Protein 5UWZ (pdb70)

Sequence (219 aa):
LDYRSDTYRDAYSRINAIVLEGEREAHANYLTLAEMLPDHAEALKKLAAMEENRHFKGFQSSCARNLEVTPDDPFARAYFEQLDGNFQQAAAEGDLTTCMVIQALIIECFAIAAYNVYIPVADAFARKKVTEGVVKDEYTHLNFGQQWLKERFVTVREGIERANAQNLPIVVWRMLNAVEADTEVLQMDKEAIVEDFFMIAYGEALGDIGFSMRDVMKMSARGL

Foldseek 3Di:
DPLQDPLLLVLCLAVLLQLLVLLVLQLVLLCLVCVVVVVCNVQSNVSSVLSVVLSVLSVVLCVVNVHHHPNVNNCVLCVVLSVQLVVCVVVVVVLLVLCSNLQQSLQLLLLQLVLLLVLDDPSSNVSSVVSNVCSVPGDSPSLVVLLVCVVPCVVVSLVSLLSPLLSVVVSLVVSCVSCVSSVGHSVSSVVSSLVRNVVSVVSSPDDPVRSVSSVVSSD

Secondary structure (DSSP, 8-state):
--TTSHHHHHHHHHHHHHHHHHHHHHHHHHHHHHHH-GGGHHHHHHHHHHHHHHHHHHHHHHHHTT----HHHHHHHHHHHHHHHHHHHHTT-HHHHHIIIIIIIHHHHHHHHHHHGGGS-HHHHHHHHHHHHHHHHS--HHHHHHHHTHHHHHHHHHHHHHHHHHHHHHHHHHTHHHHHHTT--HHHHHHHHHHHHHHHHHHHT--HHHHHHHHHHH-

CATH classification: 1.20.1260.10

Solvent-accessible surface area: 10503 Å² total; per-residue (Å²): 100,92,51,148,36,122,88,3,78,77,1,7,17,49,22,5,1,19,32,11,15,12,9,117,15,4,45,41,6,13,69,40,0,3,142,80,32,98,142,77,20,142,30,0,117,136,17,1,46,4,13,56,138,7,49,143,17,9,70,16,0,3,166,45,2,132,13,114,34,47,66,86,64,1,129,66,13,12,126,95,6,35,35,28,1,70,102,7,9,82,123,45,54,29,14,9,0,2,0,4,11,3,0,1,26,25,9,24,24,20,3,25,15,47,18,17,27,103,31,5,11,64,91,0,100,148,29,0,81,34,6,9,134,41,24,138,89,83,100,41,15,0,32,74,27,0,86,113,82,34,126,114,16,65,100,9,0,39,164,2,0,21,92,0,0,50,10,3,46,96,2,4,79,61,7,64,75,14,4,110,48,0,110,8,83,39,87,30,2,31,112,48,0,54,136,34,5,25,119,5,2,34,52,4,40,12,56,149,159,13,34,127,107,6,33,57,149,5,172

InterPro domains:
  IPR009078 Ferritin-like superfamily [SSF47240] (11-228)
  IPR012347 Ferritin-like [G3DSA:1.20.1260.10] (15-235)
  IPR022612 Long-chain fatty aldehyde decarbonylase [MF_00931] (1-230)
  IPR022612 Long-chain fatty aldehyde decarbonylase [PF11266] (15-229)
  IPR022612 Long-chain fatty aldehyde decarbonylase [TIGR04059] (11-229)

Organism: Gloeobacter violaceus (strain ATCC 29082 / PCC 7421) (NCBI:txid251221)

Structure (mmCIF, N/CA/C/O backbone):
data_5UWZ
#
_entry.id   5UWZ
#
_cell.length_a   69.842
_cell.length_b   95.424
_cell.length_c   39.255
_cell.angle_alpha   90.00
_cell.angle_beta   90.00
_cell.angle_gamma   90.00
#
_symmetry.space_group_name_H-M   'P 21 21 2'
#
loop_
_entity.id
_entity.type
_entity.pdbx_description
1 polymer 'Aldehyde decarbonylase'
2 non-polymer 1,2-ETHANEDIOL
3 non-polymer 'STEARIC ACID'
4 water water
#
loop_
_atom_site.group_PDB
_atom_site.id
_atom_site.type_symbol
_atom_site.label_atom_id
_atom_site.label_alt_id
_atom_site.label_comp_id
_atom_site.label_asym_id
_atom_site.label_entity_id
_atom_site.label_seq_id
_atom_site.pdbx_PDB_ins_code
_atom_site.Cartn_x
_atom_site.Cartn_y
_atom_site.Cartn_z
_atom_site.occupancy
_atom_site.B_iso_or_equiv
_atom_site.auth_seq_id
_atom_site.auth_comp_id
_atom_site.auth_asym_id
_atom_site.auth_atom_id
_atom_site.pdbx_PDB_model_num
ATOM 1 N N . LEU A 1 11 ? -19.944 36.725 -22.584 1.00 37.96 11 LEU A N 1
ATOM 2 C CA . LEU A 1 11 ? -19.063 35.515 -22.563 1.00 31.76 11 LEU A CA 1
ATOM 3 C C . LEU A 1 11 ? -19.824 34.242 -22.889 1.00 29.07 11 LEU A C 1
ATOM 4 O O . LEU A 1 11 ? -20.873 33.972 -22.322 1.00 36.44 11 LEU A O 1
ATOM 9 N N . ASP A 1 12 ? -19.254 33.453 -23.786 1.00 25.88 12 ASP A N 1
ATOM 10 C CA . ASP A 1 12 ? -19.751 32.120 -24.114 1.00 23.25 12 ASP A CA 1
ATOM 11 C C . ASP A 1 12 ? -18.807 31.127 -23.460 1.00 21.10 12 ASP A C 1
ATOM 12 O O . ASP A 1 12 ? -17.747 30.771 -23.989 1.00 20.80 12 ASP A O 1
ATOM 17 N N . TYR A 1 13 ? -19.223 30.625 -22.310 1.00 19.67 13 TYR A N 1
ATOM 18 C CA . TYR A 1 13 ? -18.386 29.708 -21.520 1.00 16.86 13 TYR A CA 1
ATOM 19 C C . TYR A 1 13 ? -18.156 28.342 -22.144 1.00 20.56 13 TYR A C 1
ATOM 20 O O . TYR A 1 13 ? -17.277 27.590 -21.734 1.00 22.51 13 TYR A O 1
ATOM 29 N N . ARG A 1 14 ? -18.959 28.034 -23.157 1.00 24.93 14 ARG A N 1
ATOM 30 C CA . ARG A 1 14 ? -18.988 26.732 -23.767 1.00 29.49 14 ARG A CA 1
ATOM 31 C C . ARG A 1 14 ? -18.201 26.740 -25.099 1.00 25.28 14 ARG A C 1
ATOM 32 O O . ARG A 1 14 ? -18.081 25.720 -25.769 1.00 28.14 14 ARG A O 1
ATOM 40 N N . SER A 1 15 ? -17.675 27.889 -25.493 1.00 21.87 15 SER A N 1
ATOM 41 C CA . SER A 1 15 ? -16.957 27.980 -26.766 1.00 21.21 15 SER A CA 1
ATOM 42 C C . SER A 1 15 ? -15.591 27.295 -26.721 1.00 21.48 15 SER A C 1
ATOM 43 O O . SER A 1 15 ? -14.990 27.143 -25.643 1.00 20.64 15 SER A O 1
ATOM 46 N N . ASP A 1 16 ? -15.092 26.896 -27.889 1.00 21.18 16 ASP A N 1
ATOM 47 C CA . ASP A 1 16 ? -13.734 26.332 -28.024 1.00 22.68 16 ASP A CA 1
ATOM 48 C C . ASP A 1 16 ? -12.692 27.320 -27.463 1.00 18.86 16 ASP A C 1
ATOM 49 O O . ASP A 1 16 ? -11.767 26.929 -26.761 1.00 19.49 16 ASP A O 1
ATOM 54 N N . THR A 1 17 ? -12.850 28.596 -27.792 1.00 20.29 17 THR A N 1
ATOM 55 C CA . THR A 1 17 ? -11.904 29.626 -27.387 1.00 22.58 17 THR A CA 1
ATOM 56 C C . THR A 1 17 ? -11.845 29.734 -25.849 1.00 17.07 17 THR A C 1
ATOM 57 O O . THR A 1 17 ? -10.758 29.760 -25.245 1.00 17.20 17 THR A O 1
ATOM 61 N N . TYR A 1 18 ? -13.001 29.792 -25.224 1.00 16.71 18 TYR A N 1
ATOM 62 C CA . TYR A 1 18 ? -13.032 29.953 -23.786 1.00 15.07 18 TYR A CA 1
ATOM 63 C C . TYR A 1 18 ? -12.480 28.686 -23.125 1.00 13.78 18 TYR A C 1
ATOM 64 O O . TYR A 1 18 ? -11.674 28.755 -22.204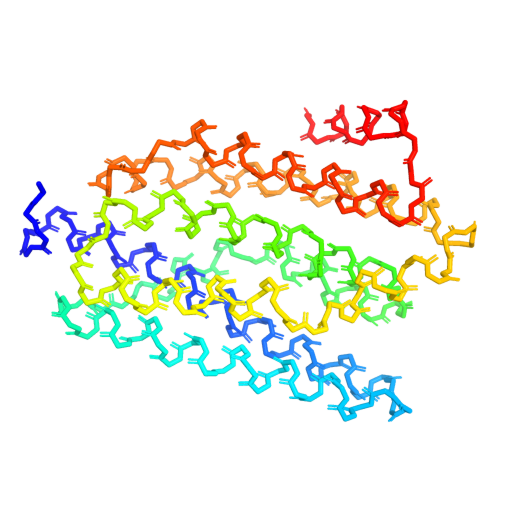 1.00 14.07 18 TYR A O 1
ATOM 73 N N . ARG A 1 19 ? -12.923 27.533 -23.581 1.00 14.85 19 ARG A N 1
ATOM 74 C CA . ARG A 1 19 ? -12.454 26.256 -23.027 1.00 16.00 19 ARG A CA 1
ATOM 75 C C . ARG A 1 19 ? -10.971 26.065 -23.165 1.00 15.56 19 ARG A C 1
ATOM 76 O O . ARG A 1 19 ? -10.343 25.572 -22.237 1.00 15.51 19 ARG A O 1
ATOM 84 N N . ASP A 1 20 ? -10.408 26.502 -24.290 1.00 15.58 20 ASP A N 1
ATOM 85 C CA . ASP A 1 20 ? -8.950 26.370 -24.516 1.00 16.08 20 ASP A CA 1
ATOM 86 C C . ASP A 1 20 ? -8.186 27.229 -23.489 1.00 13.88 20 ASP A C 1
ATOM 87 O O . ASP A 1 20 ? -7.255 26.784 -22.850 1.00 13.92 20 ASP A O 1
ATOM 92 N N . ALA A 1 21 ? -8.585 28.481 -23.327 1.00 13.58 21 ALA A N 1
ATOM 93 C CA . ALA A 1 21 ? -7.940 29.358 -22.352 1.00 12.90 21 ALA A CA 1
ATOM 94 C C . ALA A 1 21 ? -8.133 28.800 -20.943 1.00 13.38 21 ALA A C 1
ATOM 95 O O . ALA A 1 21 ? -7.221 28.800 -20.116 1.00 13.05 21 ALA A O 1
ATOM 97 N N . TYR A 1 22 ? -9.345 28.332 -20.656 1.00 12.30 22 TYR A N 1
ATOM 98 C CA . TYR A 1 22 ? -9.656 27.821 -19.324 1.00 12.10 22 TYR A CA 1
ATOM 99 C C . TYR A 1 22 ? -8.815 26.598 -19.008 1.00 12.29 22 TYR A C 1
ATOM 100 O O . TYR A 1 22 ? -8.468 26.367 -17.847 1.00 12.22 22 TYR A O 1
ATOM 109 N N . SER A 1 23 ? -8.497 25.785 -20.009 1.00 12.23 23 SER A N 1
ATOM 110 C CA . SER A 1 23 ? -7.666 24.598 -19.750 1.00 12.17 23 SER A CA 1
ATOM 111 C C . SER A 1 23 ? -6.325 24.960 -19.112 1.00 11.88 23 SER A C 1
ATOM 112 O O . SER A 1 23 ? -5.819 24.220 -18.267 1.00 13.05 23 SER A O 1
ATOM 115 N N . ARG A 1 24 ? -5.771 26.089 -19.526 1.00 11.16 24 ARG A N 1
ATOM 116 C CA . ARG A 1 24 ? -4.493 26.533 -18.995 1.00 11.63 24 ARG A CA 1
ATOM 117 C C . ARG A 1 24 ? -4.669 27.284 -17.682 1.00 10.94 24 ARG A C 1
ATOM 118 O O . ARG A 1 24 ? -3.935 27.037 -16.723 1.00 12.21 24 ARG A O 1
ATOM 126 N N . ILE A 1 25 ? -5.652 28.190 -17.602 1.00 11.35 25 ILE A N 1
ATOM 127 C CA . ILE A 1 25 ? -5.879 28.931 -16.380 1.00 12.19 25 ILE A CA 1
ATOM 128 C C . ILE A 1 25 ? -6.297 28.006 -15.229 1.00 11.46 25 ILE A C 1
ATOM 129 O O . ILE A 1 25 ? -5.764 28.114 -14.106 1.00 12.08 25 ILE A O 1
ATOM 134 N N . ASN A 1 26 ? -7.193 27.059 -15.512 1.00 11.25 26 ASN A N 1
ATOM 135 C CA . ASN A 1 26 ? -7.588 26.123 -14.495 1.00 12.42 26 ASN A CA 1
ATOM 136 C C . ASN A 1 26 ? -6.399 25.243 -14.058 1.00 11.03 26 ASN A C 1
ATOM 137 O O . ASN A 1 26 ? -6.191 24.993 -12.859 1.00 12.04 26 ASN A O 1
ATOM 142 N N . ALA A 1 27 ? -5.597 24.789 -15.026 1.00 11.19 27 ALA A N 1
ATOM 143 C CA . ALA A 1 27 ? -4.441 23.974 -14.683 1.00 11.31 27 ALA A CA 1
ATOM 144 C C . ALA A 1 27 ? -3.474 24.718 -13.772 1.00 10.98 27 ALA A C 1
ATOM 145 O O . ALA A 1 27 ? -2.877 24.108 -12.869 1.00 11.15 27 ALA A O 1
ATOM 147 N N . ILE A 1 28 ? -3.281 26.017 -14.018 1.00 10.49 28 ILE A N 1
ATOM 148 C CA . ILE A 1 28 ? -2.400 26.830 -13.167 1.00 11.20 28 ILE A CA 1
ATOM 149 C C . ILE A 1 28 ? -2.924 26.878 -11.746 1.00 10.37 28 ILE A C 1
ATOM 150 O O . ILE A 1 28 ? -2.155 26.704 -10.800 1.00 10.95 28 ILE A O 1
ATOM 155 N N . VAL A 1 29 ? -4.222 27.111 -11.575 1.00 10.31 29 VAL A N 1
ATOM 156 C CA . VAL A 1 29 ? -4.755 27.208 -10.221 1.00 11.06 29 VAL A CA 1
ATOM 157 C C . VAL A 1 29 ? -4.614 25.843 -9.539 1.00 10.76 29 VAL A C 1
ATOM 158 O O . VAL A 1 29 ? -4.246 25.776 -8.340 1.00 11.48 29 VAL A O 1
ATOM 162 N N . LEU A 1 30 ? -4.907 24.748 -10.248 1.00 10.61 30 LEU A N 1
ATOM 163 C CA . LEU A 1 30 ? -4.759 23.422 -9.654 1.00 10.42 30 LEU A CA 1
ATOM 164 C C . LEU A 1 30 ? -3.319 23.120 -9.257 1.00 10.99 30 LEU A C 1
ATOM 165 O O . LEU A 1 30 ? -3.078 22.583 -8.171 1.00 11.14 30 LEU A O 1
ATOM 170 N N . GLU A 1 31 ? -2.349 23.443 -10.126 1.00 10.43 31 GLU A N 1
ATOM 171 C CA . GLU A 1 31 ? -0.976 23.202 -9.781 1.00 10.42 31 GLU A CA 1
ATOM 172 C C . GLU A 1 31 ? -0.561 24.059 -8.582 1.00 10.76 31 GLU A C 1
ATOM 173 O O . GLU A 1 31 ? 0.190 23.590 -7.701 1.00 11.08 31 GLU A O 1
ATOM 179 N N . GLY A 1 32 ? -1.008 25.305 -8.539 1.00 10.17 32 GLY A N 1
ATOM 180 C CA . GLY A 1 32 ? -0.726 26.143 -7.397 1.00 10.68 32 GLY A CA 1
ATOM 181 C C . GLY A 1 32 ? -1.247 25.542 -6.099 1.00 10.90 32 GLY A C 1
ATOM 182 O O . GLY A 1 32 ? -0.565 25.570 -5.066 1.00 11.26 32 GLY A O 1
ATOM 183 N N . GLU A 1 33 ? -2.449 25.007 -6.148 1.00 10.45 33 GLU A N 1
ATOM 184 C CA . GLU A 1 33 ? -3.034 24.395 -4.956 1.00 10.96 33 GLU A CA 1
ATOM 185 C C . GLU A 1 33 ? -2.335 23.080 -4.597 1.00 11.15 33 GLU A C 1
ATOM 186 O O . GLU A 1 33 ? -2.117 22.781 -3.398 1.00 11.43 33 GLU A O 1
ATOM 192 N N . ARG A 1 34 ? -1.970 22.297 -5.607 1.00 10.93 34 ARG A N 1
ATOM 193 C CA . ARG A 1 34 ? -1.237 21.070 -5.347 1.00 11.10 34 ARG A CA 1
ATOM 194 C C . ARG A 1 34 ? 0.112 21.388 -4.676 1.00 12.00 34 ARG A C 1
ATOM 195 O O . ARG A 1 34 ? 0.510 20.731 -3.702 1.00 12.49 34 ARG A O 1
ATOM 203 N N . GLU A 1 35 ? 0.816 22.397 -5.179 1.00 10.99 35 GLU A N 1
ATOM 204 C CA . GLU A 1 35 ? 2.075 22.787 -4.564 1.00 11.32 35 GLU A CA 1
ATOM 205 C C . GLU A 1 35 ? 1.851 23.356 -3.171 1.00 11.31 35 GLU A C 1
ATOM 206 O O . GLU A 1 35 ? 2.652 23.066 -2.279 1.00 12.00 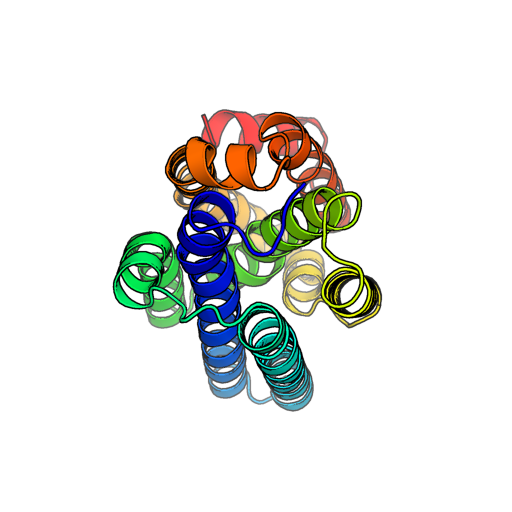35 GLU A O 1
ATOM 212 N N . ALA A 1 36 ? 0.801 24.152 -2.973 1.00 11.01 36 ALA A N 1
ATOM 213 C CA . ALA A 1 36 ? 0.537 24.695 -1.642 1.00 11.23 36 ALA A CA 1
ATOM 214 C C . ALA A 1 36 ? 0.310 23.565 -0.634 1.00 11.19 36 ALA A C 1
ATOM 215 O O . ALA A 1 36 ? 0.852 23.591 0.482 1.00 11.48 36 ALA A O 1
ATOM 217 N N . HIS A 1 37 ? -0.495 22.576 -1.026 1.00 11.19 37 HIS A N 1
ATOM 218 C CA . HIS A 1 37 ? -0.704 21.418 -0.173 1.00 11.56 37 HIS A CA 1
ATOM 219 C C . HIS A 1 37 ? 0.615 20.728 0.189 1.00 11.23 37 HIS A C 1
ATOM 220 O O . HIS A 1 37 ? 0.893 20.462 1.374 1.00 11.77 37 HIS A O 1
ATOM 227 N N . ALA A 1 38 ? 1.425 20.433 -0.826 1.00 10.86 38 ALA A N 1
ATOM 228 C CA . ALA A 1 38 ? 2.708 19.786 -0.593 1.00 11.54 38 ALA A CA 1
ATOM 229 C C . ALA A 1 38 ? 3.610 20.636 0.308 1.00 11.14 38 ALA A C 1
ATOM 230 O O . ALA A 1 38 ? 4.304 20.116 1.195 1.00 11.38 38 ALA A O 1
ATOM 232 N N . ASN A 1 39 ? 3.628 21.931 0.048 1.00 10.18 39 ASN A N 1
ATOM 233 C CA . ASN A 1 39 ? 4.526 22.834 0.765 1.00 10.46 39 ASN A CA 1
ATOM 234 C C . ASN A 1 39 ? 4.124 22.978 2.225 1.00 10.40 39 ASN A C 1
ATOM 235 O O . ASN A 1 39 ? 5.009 23.009 3.095 1.00 10.51 39 ASN A O 1
ATOM 240 N N . TYR A 1 40 ? 2.823 23.052 2.508 1.00 9.89 40 TYR A N 1
ATOM 241 C CA . TYR A 1 40 ? 2.419 23.108 3.905 1.00 10.14 40 TYR A CA 1
ATOM 242 C C . TYR A 1 40 ? 2.737 21.782 4.625 1.00 9.80 40 TYR A C 1
ATOM 243 O O . TYR A 1 40 ? 3.076 21.800 5.811 1.00 10.24 40 TYR A O 1
ATOM 252 N N . LEU A 1 41 ? 2.657 20.650 3.937 1.00 10.19 41 LEU A N 1
ATOM 253 C CA . LEU A 1 41 ? 3.091 19.397 4.529 1.00 10.82 41 LEU A CA 1
ATOM 254 C C . LEU A 1 41 ? 4.607 19.339 4.765 1.00 10.58 41 LEU A C 1
ATOM 255 O O . LEU A 1 41 ? 5.065 18.834 5.809 1.00 11.38 41 LEU A O 1
ATOM 260 N N . THR A 1 42 ? 5.397 19.889 3.853 1.00 10.71 42 THR A N 1
ATOM 261 C CA . THR A 1 42 ? 6.834 20.008 4.091 1.00 10.70 42 THR A CA 1
ATOM 262 C C . THR A 1 42 ? 7.102 20.835 5.327 1.00 10.78 42 THR A C 1
ATOM 263 O O . THR A 1 42 ? 7.923 20.448 6.192 1.00 11.29 42 THR A O 1
ATOM 267 N N . LEU A 1 43 ? 6.432 21.977 5.438 1.00 9.98 43 LEU A N 1
ATOM 268 C CA . LEU A 1 43 ? 6.600 22.821 6.620 1.00 9.94 43 LEU A CA 1
ATOM 269 C C . LEU A 1 43 ? 6.164 22.126 7.893 1.00 9.65 43 LEU A C 1
ATOM 270 O O . LEU A 1 43 ? 6.844 22.224 8.938 1.00 10.72 43 LEU A O 1
ATOM 275 N N . ALA A 1 44 ? 5.066 21.379 7.835 1.00 9.91 44 ALA A N 1
ATOM 276 C CA . ALA A 1 44 ? 4.602 20.640 9.020 1.00 9.99 44 ALA A CA 1
ATOM 277 C C . ALA A 1 44 ? 5.633 19.635 9.468 1.00 10.38 44 ALA A C 1
ATOM 278 O O . ALA A 1 44 ? 5.798 19.402 10.671 1.00 11.60 44 ALA A O 1
ATOM 280 N N . GLU A 1 45 ? 6.298 18.981 8.511 1.00 10.94 45 GLU A N 1
ATOM 281 C CA . GLU A 1 45 ? 7.333 17.991 8.856 1.00 11.17 45 GLU A CA 1
ATOM 282 C C . GLU A 1 45 ? 8.501 18.680 9.556 1.00 12.11 45 GLU A C 1
ATOM 283 O O . GLU A 1 45 ? 9.064 18.153 10.521 1.00 13.07 45 GLU A O 1
ATOM 289 N N . MET A 1 46 ? 8.892 19.852 9.054 1.00 11.06 46 MET A N 1
ATOM 290 C CA . MET A 1 46 ? 10.053 20.551 9.614 1.00 11.33 46 MET A CA 1
ATOM 291 C C . MET A 1 46 ? 9.760 21.258 10.921 1.00 12.20 46 MET A C 1
ATOM 292 O O . MET A 1 46 ? 10.699 21.540 11.670 1.00 13.48 46 MET A O 1
ATOM 297 N N . LEU A 1 47 ? 8.482 21.548 11.184 1.00 11.57 47 LEU A N 1
ATOM 298 C CA . LEU A 1 47 ? 8.059 22.316 12.360 1.00 11.46 47 LEU A CA 1
ATOM 299 C C . LEU A 1 47 ? 7.007 21.535 13.122 1.00 10.79 47 LEU A C 1
ATOM 300 O O . LEU A 1 47 ? 5.810 21.916 13.156 1.00 11.03 47 LEU A O 1
ATOM 305 N N . PRO A 1 48 ? 7.405 20.426 13.750 1.00 12.09 48 PRO A N 1
ATOM 306 C CA . PRO A 1 48 ? 6.406 19.550 14.3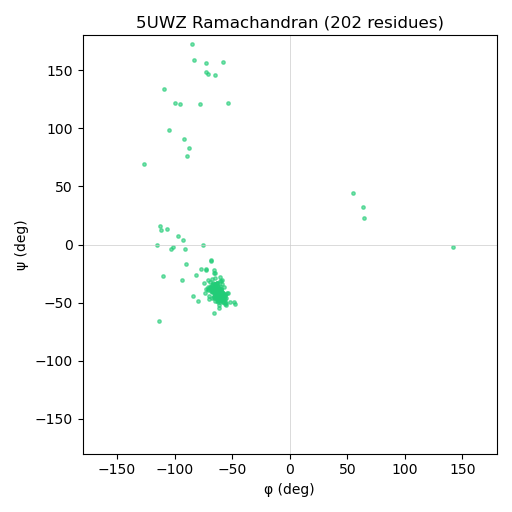67 1.00 13.31 48 PRO A CA 1
ATOM 307 C C . PRO A 1 48 ? 5.579 20.225 15.450 1.00 12.09 48 PRO A C 1
ATOM 308 O O . PRO A 1 48 ? 4.395 19.884 15.618 1.00 13.23 48 PRO A O 1
ATOM 312 N N . ASP A 1 49 ? 6.119 21.218 16.130 1.00 12.40 49 ASP A N 1
ATOM 313 C CA . ASP A 1 49 ? 5.338 21.888 17.146 1.00 14.82 49 ASP A CA 1
ATOM 314 C C . ASP A 1 49 ? 4.141 22.637 16.538 1.00 13.24 49 ASP A C 1
ATOM 315 O O . ASP A 1 49 ? 3.157 22.898 17.224 1.00 14.82 49 ASP A O 1
ATOM 320 N N . HIS A 1 50 ? 4.261 22.990 15.250 1.00 11.55 50 HIS A N 1
ATOM 321 C CA . HIS A 1 50 ? 3.238 23.711 14.498 1.00 11.26 50 HIS A CA 1
ATOM 322 C C . HIS A 1 50 ? 2.502 22.828 13.494 1.00 10.78 50 HIS A C 1
ATOM 323 O O . HIS A 1 50 ? 1.794 23.323 12.595 1.00 10.86 50 HIS A O 1
ATOM 330 N N . ALA A 1 51 ? 2.662 21.522 13.609 1.00 10.58 51 ALA A N 1
ATOM 331 C CA . ALA A 1 51 ? 2.164 20.626 12.566 1.00 10.52 51 ALA A CA 1
ATOM 332 C C . ALA A 1 51 ? 0.644 20.664 12.444 1.00 10.36 51 ALA A C 1
ATOM 333 O O . ALA A 1 51 ? 0.127 20.525 11.343 1.00 11.59 51 ALA A O 1
ATOM 335 N N . GLU A 1 52 ? -0.085 20.821 13.547 1.00 10.59 52 GLU A N 1
ATOM 336 C CA . GLU A 1 52 ? -1.530 20.789 13.427 1.00 10.97 52 GLU A CA 1
ATOM 337 C C . GLU A 1 52 ? -2.029 21.956 12.586 1.00 10.54 52 GLU A C 1
ATOM 338 O O . GLU A 1 52 ? -2.860 21.767 11.675 1.00 11.54 52 GLU A O 1
ATOM 344 N N . ALA A 1 53 ? -1.536 23.157 12.850 1.00 10.40 53 ALA A N 1
ATOM 345 C CA . ALA A 1 53 ? -1.960 24.318 12.069 1.00 10.85 53 ALA A CA 1
ATOM 346 C C . ALA A 1 53 ? -1.561 24.181 10.604 1.00 10.33 53 ALA A C 1
ATOM 347 O O . ALA A 1 53 ? -2.345 24.494 9.684 1.00 11.66 53 ALA A O 1
ATOM 349 N N . LEU A 1 54 ? -0.355 23.683 10.354 1.00 9.88 54 LEU A N 1
ATOM 350 C CA . LEU A 1 54 ? 0.143 23.579 8.987 1.00 10.03 54 LEU A CA 1
ATOM 351 C C . LEU A 1 54 ? -0.591 22.504 8.232 1.00 10.54 54 LEU A C 1
ATOM 352 O O . LEU A 1 54 ? -0.872 22.662 7.033 1.00 11.32 54 LEU A O 1
ATOM 357 N N . LYS A 1 55 ? -0.933 21.402 8.894 1.00 10.23 55 LYS A N 1
ATOM 358 C CA . LYS A 1 55 ? -1.690 20.346 8.236 1.00 10.50 55 LYS A CA 1
ATOM 359 C C . LYS A 1 55 ? -3.138 20.809 7.942 1.00 11.08 55 LYS A C 1
ATOM 360 O O . LYS A 1 55 ? -3.722 20.414 6.922 1.00 12.12 55 LYS A O 1
ATOM 366 N N . LYS A 1 56 ? -3.707 21.659 8.799 1.00 11.22 56 LYS A N 1
ATOM 367 C CA . LYS A 1 56 ? -5.022 22.207 8.495 1.00 12.22 56 LYS A CA 1
ATOM 368 C C . LYS A 1 56 ? -4.960 23.118 7.262 1.00 12.38 56 LYS A C 1
ATOM 369 O O . LYS A 1 56 ? -5.887 23.129 6.447 1.00 12.85 56 LYS A O 1
ATOM 375 N N . LEU A 1 57 ? -3.886 23.884 7.101 1.00 11.43 57 LEU A N 1
ATOM 376 C CA . LEU A 1 57 ? -3.727 24.711 5.894 1.00 12.79 57 LEU A CA 1
ATOM 377 C C . LEU A 1 57 ? -3.582 23.814 4.669 1.00 11.67 57 LEU A C 1
ATOM 378 O O . LEU A 1 57 ? -4.188 24.065 3.629 1.00 12.19 57 LEU A O 1
ATOM 383 N N . ALA A 1 58 ? -2.781 22.752 4.784 1.00 10.95 58 ALA A N 1
ATOM 384 C CA . ALA A 1 58 ? -2.668 21.819 3.682 1.00 10.65 58 ALA A CA 1
ATOM 385 C C . ALA A 1 58 ? -4.053 21.274 3.292 1.00 10.27 58 ALA A C 1
ATOM 386 O O . ALA A 1 58 ? -4.391 21.154 2.116 1.00 11.14 58 ALA A O 1
ATOM 388 N N . ALA A 1 59 ? -4.821 20.870 4.298 1.00 10.50 59 ALA A N 1
ATOM 389 C CA . ALA A 1 59 ? -6.132 20.282 4.028 1.00 10.90 59 ALA A CA 1
ATOM 390 C C . ALA A 1 59 ? -7.065 21.311 3.358 1.00 10.61 59 ALA A C 1
ATOM 391 O O . ALA A 1 59 ? -7.827 20.950 2.451 1.00 11.70 59 ALA A O 1
ATOM 393 N N . MET A 1 60 ? -6.998 22.562 3.783 1.00 11.23 60 MET A N 1
ATOM 394 C CA . MET A 1 60 ? -7.790 23.590 3.150 1.00 10.99 60 MET A CA 1
ATOM 395 C C . MET A 1 60 ? -7.415 23.736 1.670 1.00 11.60 60 MET A C 1
ATOM 396 O O . MET A 1 60 ? -8.293 23.881 0.803 1.00 11.83 60 MET A O 1
ATOM 401 N N A GLU A 1 61 ? -6.109 23.742 1.366 0.50 11.12 61 GLU A N 1
ATOM 402 N N B GLU A 1 61 ? -6.129 23.736 1.370 0.50 11.10 61 GLU A N 1
ATOM 403 C CA A GLU A 1 61 ? -5.635 23.779 -0.034 0.50 11.85 61 GLU A CA 1
ATOM 404 C CA B GLU A 1 61 ? -5.758 23.883 -0.012 0.50 11.57 61 GLU A CA 1
ATOM 405 C C A GLU A 1 61 ? -6.202 22.650 -0.853 0.50 10.80 61 GLU A C 1
ATOM 406 C C B GLU A 1 61 ? -6.174 22.661 -0.857 0.50 10.78 61 GLU A C 1
ATOM 407 O O A GLU A 1 61 ? -6.574 22.828 -2.027 0.50 11.48 61 GLU A O 1
ATOM 408 O O B GLU A 1 61 ? -6.536 22.823 -2.035 0.50 11.53 61 GLU A O 1
ATOM 419 N N . ASN A 1 62 ? -6.240 21.467 -0.261 1.00 10.74 62 ASN A N 1
ATOM 420 C CA . ASN A 1 62 ? -6.826 20.326 -0.965 1.00 11.97 62 ASN A CA 1
ATOM 421 C C . ASN A 1 62 ? -8.337 20.501 -1.215 1.00 10.53 62 ASN A C 1
ATOM 422 O O . ASN A 1 62 ? -8.821 20.135 -2.299 1.00 12.42 62 ASN A O 1
ATOM 427 N N . ARG A 1 63 ? -9.069 21.086 -0.278 1.00 10.90 63 ARG A N 1
ATOM 428 C CA . ARG A 1 63 ? -10.494 21.375 -0.525 1.00 11.44 63 ARG A CA 1
ATOM 429 C C . ARG A 1 63 ? -10.626 22.366 -1.677 1.00 11.19 63 ARG A C 1
ATOM 430 O O . ARG A 1 63 ? -11.525 22.226 -2.524 1.00 13.15 63 ARG A O 1
ATOM 438 N N . HIS A 1 64 ? -9.761 23.373 -1.710 1.00 10.56 64 HIS A N 1
ATOM 439 C CA . HIS A 1 64 ? -9.813 24.344 -2.798 1.00 10.62 64 HIS A CA 1
ATOM 440 C C . HIS A 1 64 ? -9.467 23.724 -4.138 1.00 11.03 64 HIS A C 1
ATOM 441 O O . HIS A 1 64 ? -10.123 24.009 -5.146 1.00 12.09 64 HIS A O 1
ATOM 448 N N . PHE A 1 65 ? -8.466 22.837 -4.148 1.00 10.67 65 PHE A N 1
ATOM 449 C CA . PHE A 1 65 ? -8.153 22.039 -5.341 1.00 11.58 65 PHE A CA 1
ATOM 450 C C . PHE A 1 65 ? -9.384 21.327 -5.869 1.00 11.73 65 PHE A C 1
ATOM 451 O O . PHE A 1 65 ? -9.694 21.396 -7.062 1.00 11.94 65 PHE A O 1
ATOM 459 N N . LYS A 1 66 ? -10.112 20.636 -4.984 1.00 12.47 66 LYS A N 1
ATOM 460 C CA . LYS A 1 66 ? -11.321 19.928 -5.408 1.00 13.09 66 LYS A CA 1
ATOM 461 C C . LYS A 1 66 ? -12.350 20.899 -5.963 1.00 11.75 66 LYS A C 1
ATOM 462 O O . LYS A 1 66 ? -12.991 20.611 -7.008 1.00 12.54 66 LYS A O 1
ATOM 468 N N . GLY A 1 67 ? -12.489 22.066 -5.353 1.00 11.31 67 GLY A N 1
ATOM 469 C CA . GLY A 1 67 ? -13.417 23.041 -5.862 1.00 11.07 67 GLY A CA 1
ATOM 470 C C . GLY A 1 67 ? -13.078 23.509 -7.267 1.00 10.48 67 GLY A C 1
ATOM 471 O O . GLY A 1 67 ? -13.932 23.560 -8.147 1.00 11.02 67 GLY A O 1
ATOM 472 N N . PHE A 1 68 ? -11.808 23.832 -7.522 1.00 10.95 68 PHE A N 1
ATOM 473 C CA . PHE A 1 68 ? -11.431 24.284 -8.849 1.00 10.85 68 PHE A CA 1
ATOM 474 C C . PHE A 1 68 ? -11.484 23.146 -9.859 1.00 11.04 68 PHE A C 1
ATOM 475 O O . PHE A 1 68 ? -11.804 23.393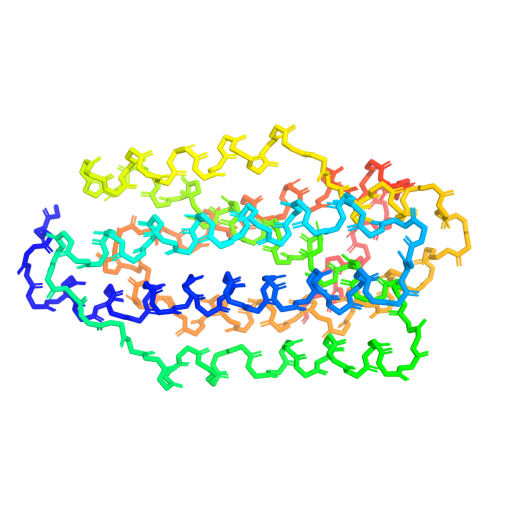 -11.031 1.00 11.63 68 PHE A O 1
ATOM 483 N N . GLN A 1 69 ? -11.242 21.900 -9.448 1.00 11.43 69 GLN A N 1
ATOM 484 C CA . GLN A 1 69 ? -11.442 20.755 -10.340 1.00 12.77 69 GLN A CA 1
ATOM 485 C C . GLN A 1 69 ? -12.907 20.690 -10.782 1.00 11.61 69 GLN A C 1
ATOM 486 O O . GLN A 1 69 ? -13.199 20.415 -11.936 1.00 13.54 69 GLN A O 1
ATOM 492 N N A SER A 1 70 ? -13.834 20.954 -9.855 0.50 11.26 70 SER A N 1
ATOM 493 N N B SER A 1 70 ? -13.816 20.948 -9.840 0.50 11.45 70 SER A N 1
ATOM 494 C CA A SER A 1 70 ? -15.260 20.897 -10.201 0.50 11.82 70 SER A CA 1
ATOM 495 C CA B SER A 1 70 ? -15.245 20.918 -10.149 0.50 12.24 70 SER A CA 1
ATOM 496 C C A SER A 1 70 ? -15.631 21.998 -11.185 0.50 11.84 70 SER A C 1
ATOM 497 C C B SER A 1 70 ? -15.599 21.984 -11.184 0.50 12.07 70 SER A C 1
ATOM 498 O O A SER A 1 70 ? -16.526 21.808 -12.008 0.50 12.87 70 SER A O 1
ATOM 499 O O B SER A 1 70 ? -16.450 21.760 -12.034 0.50 13.00 70 SER A O 1
ATOM 504 N N . CYS A 1 71 ? -14.946 23.136 -11.118 1.00 11.67 71 CYS A N 1
ATOM 505 C CA . CYS A 1 71 ? -15.202 24.209 -12.054 1.00 11.04 71 CYS A CA 1
ATOM 506 C C . CYS A 1 71 ? -14.820 23.789 -13.471 1.00 11.53 71 CYS A C 1
ATOM 507 O O . CYS A 1 71 ? -15.539 24.096 -14.444 1.00 13.75 71 CYS A O 1
ATOM 510 N N . ALA A 1 72 ? -13.698 23.083 -13.611 1.00 12.19 72 ALA A N 1
ATOM 511 C CA . ALA A 1 72 ? -13.312 22.537 -14.907 1.00 12.72 72 ALA A CA 1
ATOM 512 C C . ALA A 1 72 ? -14.287 21.459 -15.382 1.00 13.23 72 ALA A C 1
ATOM 513 O O . ALA A 1 72 ? -14.688 21.472 -16.567 1.00 15.18 72 ALA A O 1
ATOM 515 N N . ARG A 1 73 ? -14.681 20.560 -14.492 1.00 13.83 73 ARG A N 1
ATOM 516 C CA . ARG A 1 73 ? -15.642 19.532 -14.865 1.00 15.04 73 ARG A CA 1
ATOM 517 C C . ARG A 1 73 ? -16.970 20.174 -15.363 1.00 14.60 73 ARG A C 1
ATOM 518 O O . ARG A 1 73 ? -17.568 19.720 -16.366 1.00 16.42 73 ARG A O 1
ATOM 526 N N . ASN A 1 74 ? -17.413 21.238 -14.683 1.00 13.55 74 ASN A N 1
ATOM 527 C CA . ASN A 1 74 ? -18.642 21.923 -15.034 1.00 14.80 74 ASN A CA 1
ATOM 528 C C . ASN A 1 74 ? -18.619 22.469 -16.463 1.00 15.00 74 ASN A C 1
ATOM 529 O O . ASN A 1 74 ? -19.652 22.530 -17.115 1.00 17.94 74 ASN A O 1
ATOM 534 N N . LEU A 1 75 ? -17.449 22.901 -16.918 1.00 13.89 75 LEU A N 1
ATOM 535 C CA . LEU A 1 75 ? -17.282 23.419 -18.285 1.00 15.05 75 LEU A CA 1
ATOM 536 C C . LEU A 1 75 ? -16.743 22.380 -19.249 1.00 14.60 75 LEU A C 1
ATOM 537 O O . LEU A 1 75 ? -16.459 22.703 -20.435 1.00 17.16 75 LEU A O 1
ATOM 542 N N . GLU A 1 76 ? -16.637 21.137 -18.809 1.00 14.43 76 GLU A N 1
ATOM 543 C CA . GLU A 1 76 ? -16.104 20.048 -19.641 1.00 15.65 76 GLU A CA 1
ATOM 544 C C . GLU A 1 76 ? -14.707 20.369 -20.191 1.00 15.88 76 GLU A C 1
ATOM 545 O O . GLU A 1 76 ? -14.390 20.167 -21.361 1.00 19.35 76 GLU A O 1
ATOM 551 N N . VAL A 1 77 ? -13.879 20.896 -19.296 1.00 14.26 77 VAL A N 1
ATOM 552 C CA . VAL A 1 77 ? -12.520 21.261 -19.620 1.00 15.32 77 VAL A CA 1
ATOM 553 C C . VAL A 1 77 ? -11.557 20.286 -18.947 1.00 15.35 77 VAL A C 1
ATOM 554 O O . VAL A 1 77 ? -11.693 20.013 -17.764 1.00 17.58 77 VAL A O 1
ATOM 558 N N . THR A 1 78 ? -10.579 19.816 -19.707 1.00 15.40 78 THR A N 1
ATOM 559 C CA . THR A 1 78 ? -9.464 19.032 -19.200 1.00 17.48 78 THR A CA 1
ATOM 560 C C . THR A 1 78 ? -8.274 19.967 -18.932 1.00 15.48 78 THR A C 1
ATOM 561 O O . THR A 1 78 ? -7.830 20.647 -19.835 1.00 16.21 78 THR A O 1
ATOM 565 N N . PRO A 1 79 ? -7.773 20.027 -17.685 1.00 14.31 79 PRO A N 1
ATOM 566 C CA . PRO A 1 79 ? -6.662 20.950 -17.437 1.00 13.84 79 PRO A CA 1
ATOM 567 C C . PRO A 1 79 ? -5.401 20.556 -18.206 1.00 13.02 79 PRO A C 1
ATOM 568 O O . PRO A 1 79 ? -5.108 19.363 -18.397 1.00 15.41 79 PRO A O 1
ATOM 572 N N . ASP A 1 80 ? -4.652 21.566 -18.632 1.00 13.11 80 ASP A N 1
ATOM 573 C CA . ASP A 1 80 ? -3.364 21.368 -19.307 1.00 12.81 80 ASP A CA 1
ATOM 574 C C . ASP A 1 80 ? -2.225 21.279 -18.266 1.00 12.74 80 ASP A C 1
ATOM 575 O O . ASP A 1 80 ? -1.548 22.245 -17.919 1.00 13.00 80 ASP A O 1
ATOM 580 N N . ASP A 1 81 ? -2.053 20.081 -17.726 1.00 13.11 81 ASP A N 1
ATOM 581 C CA . ASP A 1 81 ? -1.126 19.905 -16.610 1.00 15.23 81 ASP A CA 1
ATOM 582 C C . ASP A 1 81 ? 0.361 20.144 -16.980 1.00 13.85 81 ASP A C 1
ATOM 583 O O . ASP A 1 81 ? 1.098 20.746 -16.189 1.00 14.07 81 ASP A O 1
ATOM 588 N N . PRO A 1 82 ? 0.816 19.699 -18.176 1.00 14.43 82 PRO A N 1
ATOM 589 C CA . PRO A 1 82 ? 2.221 19.970 -18.491 1.00 13.82 82 PRO A CA 1
ATOM 590 C C . PRO A 1 82 ? 2.525 21.458 -18.575 1.00 12.30 82 PRO A C 1
ATOM 591 O O . PRO A 1 82 ? 3.604 21.925 -18.164 1.00 13.14 82 PRO A O 1
ATOM 595 N N . PHE A 1 83 ? 1.599 22.240 -19.102 1.00 11.78 83 PHE A N 1
ATOM 596 C CA . PHE A 1 83 ? 1.745 23.662 -19.162 1.00 11.03 83 PHE A CA 1
ATOM 597 C C . PHE A 1 83 ? 1.933 24.223 -17.746 1.00 10.48 83 PHE A C 1
ATOM 598 O O . PHE A 1 83 ? 2.797 25.052 -17.486 1.00 11.45 83 PHE A O 1
ATOM 606 N N . ALA A 1 84 ? 1.049 23.802 -16.844 1.00 10.71 84 ALA A N 1
ATOM 607 C CA . ALA A 1 84 ? 1.047 24.372 -15.489 1.00 11.39 84 ALA A CA 1
ATOM 608 C C . ALA A 1 84 ? 2.275 23.971 -14.673 1.00 10.81 84 ALA A C 1
ATOM 609 O O . ALA A 1 84 ? 2.774 24.785 -13.897 1.00 12.62 84 ALA A O 1
ATOM 611 N N . ARG A 1 85 ? 2.728 22.739 -14.853 1.00 11.93 85 ARG A N 1
ATOM 612 C CA . ARG A 1 85 ? 3.953 22.321 -14.169 1.00 13.54 85 ARG A CA 1
ATOM 613 C C . ARG A 1 85 ? 5.125 23.215 -14.599 1.00 13.61 85 ARG A C 1
ATOM 614 O O . ARG A 1 85 ? 5.903 23.693 -13.752 1.00 15.06 85 ARG A O 1
ATOM 622 N N . ALA A 1 86 ? 5.259 23.475 -15.906 1.00 13.09 86 ALA A N 1
ATOM 623 C CA . ALA A 1 86 ? 6.356 24.324 -16.392 1.00 13.44 86 ALA A CA 1
ATOM 624 C C . ALA A 1 86 ? 6.203 25.751 -15.889 1.00 13.20 86 ALA A C 1
ATOM 625 O O . ALA A 1 86 ? 7.190 26.394 -15.547 1.00 14.79 86 ALA A O 1
ATOM 627 N N . TYR A 1 87 ? 4.965 26.249 -15.840 1.00 12.61 87 TYR A N 1
ATOM 628 C CA . TYR A 1 87 ? 4.668 27.604 -15.407 1.00 12.37 87 TYR A CA 1
ATOM 629 C C . TYR A 1 87 ? 5.218 27.871 -14.008 1.00 11.96 87 TYR A C 1
ATOM 630 O O . TYR A 1 87 ? 5.755 28.944 -13.757 1.00 13.27 87 TYR A O 1
ATOM 639 N N . PHE A 1 88 ? 5.052 26.884 -13.110 1.00 12.45 88 PHE A N 1
ATOM 640 C CA . PHE A 1 88 ? 5.471 26.995 -11.718 1.00 12.56 88 PHE A CA 1
ATOM 641 C C . PHE A 1 88 ? 6.898 26.511 -11.430 1.00 12.56 88 PHE A C 1
ATOM 642 O O . PHE A 1 88 ? 7.380 26.647 -10.298 1.00 13.39 88 PHE A O 1
ATOM 650 N N . GLU A 1 89 ? 7.615 25.971 -12.416 1.00 13.25 89 GLU A N 1
ATOM 651 C CA . GLU A 1 89 ? 8.852 25.260 -12.127 1.00 14.82 89 GLU A CA 1
ATOM 652 C C . GLU A 1 89 ? 9.848 26.146 -11.381 1.00 14.27 89 GLU A C 1
ATOM 653 O O . GLU A 1 89 ? 10.501 25.688 -10.430 1.00 15.90 89 GLU A O 1
ATOM 659 N N . GLN A 1 90 ? 10.029 27.385 -11.817 1.00 14.21 90 GLN A N 1
ATOM 660 C CA . GLN A 1 90 ? 11.074 28.202 -11.248 1.00 15.48 90 GLN A CA 1
ATOM 661 C C . GLN A 1 90 ? 10.699 28.591 -9.794 1.00 14.98 90 GLN A C 1
ATOM 662 O O . GLN A 1 90 ? 11.522 28.482 -8.860 1.00 15.52 90 GLN A O 1
ATOM 668 N N . LEU A 1 91 ? 9.473 29.040 -9.586 1.00 13.57 91 LEU A N 1
ATOM 669 C CA . LEU A 1 91 ? 9.049 29.444 -8.247 1.00 13.13 91 LEU A CA 1
ATOM 670 C C . LEU A 1 91 ? 9.060 28.243 -7.288 1.00 12.11 91 LEU A C 1
ATOM 671 O O . LEU A 1 91 ? 9.503 28.355 -6.125 1.00 13.19 91 LEU A O 1
ATOM 676 N N . ASP A 1 92 ? 8.575 27.091 -7.747 1.00 12.19 92 ASP A N 1
ATOM 677 C CA . ASP A 1 92 ? 8.578 25.872 -6.940 1.00 13.44 92 ASP A CA 1
ATOM 678 C C . ASP A 1 92 ? 9.980 25.461 -6.590 1.00 13.76 92 ASP A C 1
ATOM 679 O O . ASP A 1 92 ? 10.265 25.065 -5.444 1.00 14.08 92 ASP A O 1
ATOM 684 N N . GLY A 1 93 ? 10.871 25.558 -7.551 1.00 13.91 93 GLY A N 1
ATOM 685 C CA . GLY A 1 93 ? 12.253 25.235 -7.273 1.00 14.60 93 GLY A CA 1
ATOM 686 C C . GLY A 1 93 ? 12.831 26.139 -6.196 1.00 13.10 93 GLY A C 1
ATOM 687 O O . GLY A 1 93 ? 13.598 25.665 -5.350 1.00 13.89 93 GLY A O 1
ATOM 688 N N . ASN A 1 94 ? 12.511 27.422 -6.220 1.00 12.72 94 ASN A N 1
ATOM 689 C CA . ASN A 1 94 ? 13.016 28.311 -5.182 1.00 12.78 94 ASN A CA 1
ATOM 690 C C . ASN A 1 94 ? 12.453 27.946 -3.805 1.00 11.82 94 ASN A C 1
ATOM 691 O O . ASN A 1 94 ? 13.180 27.994 -2.822 1.00 12.50 94 ASN A O 1
ATOM 696 N N . PHE A 1 95 ? 11.181 27.551 -3.724 1.00 10.66 95 PHE A N 1
ATOM 697 C CA . PHE A 1 95 ? 10.645 27.115 -2.447 1.00 10.69 95 PHE A CA 1
ATOM 698 C C . PHE A 1 95 ? 11.389 25.869 -1.976 1.00 10.95 95 PHE A C 1
ATOM 699 O O . PHE A 1 95 ? 11.776 25.786 -0.801 1.00 11.05 95 PHE A O 1
ATOM 707 N N . GLN A 1 96 ? 11.548 24.867 -2.842 1.00 11.24 96 GLN A N 1
ATOM 708 C CA . GLN A 1 96 ? 12.162 23.620 -2.389 1.00 12.50 96 GLN A CA 1
ATOM 709 C C . GLN A 1 96 ? 13.620 23.842 -1.986 1.00 13.19 96 GLN A C 1
ATOM 710 O O . GLN A 1 96 ? 14.093 23.248 -0.980 1.00 14.14 96 GLN A O 1
ATOM 716 N N . GLN A 1 97 ? 14.347 24.699 -2.706 1.00 12.72 97 GLN A N 1
ATOM 717 C CA . GLN A 1 97 ? 15.719 24.977 -2.322 1.00 12.88 97 GLN A CA 1
ATOM 718 C C . GLN A 1 97 ? 15.800 25.724 -0.973 1.00 12.93 97 GLN A C 1
ATOM 719 O O . GLN A 1 97 ? 16.663 25.448 -0.150 1.00 14.79 97 GLN A O 1
ATOM 725 N N . ALA A 1 98 ? 14.887 26.653 -0.757 1.00 11.72 98 ALA A N 1
ATOM 726 C CA . ALA A 1 98 ? 14.832 27.315 0.526 1.00 11.14 98 ALA A CA 1
ATOM 727 C C . ALA A 1 98 ? 14.574 26.353 1.648 1.00 11.70 98 ALA A C 1
ATOM 728 O O . ALA A 1 98 ? 15.265 26.396 2.694 1.00 11.97 98 ALA A O 1
ATOM 730 N N . ALA A 1 99 ? 13.606 25.464 1.473 1.00 10.97 99 ALA A N 1
ATOM 731 C CA . ALA A 1 99 ? 13.347 24.488 2.522 1.00 11.79 99 ALA A CA 1
ATOM 732 C C . ALA A 1 99 ? 14.575 23.625 2.765 1.00 12.45 99 ALA A C 1
ATOM 733 O O . ALA A 1 99 ? 14.893 23.302 3.903 1.00 12.94 99 ALA A O 1
ATOM 735 N N . ALA A 1 100 ? 15.280 23.242 1.704 1.00 13.54 100 ALA A N 1
ATOM 736 C CA . ALA A 1 100 ? 16.527 22.466 1.819 1.00 13.98 100 ALA A CA 1
ATOM 737 C C . ALA A 1 100 ? 17.611 23.146 2.623 1.00 13.55 100 ALA A C 1
ATOM 738 O O . ALA A 1 100 ? 18.451 22.447 3.236 1.00 16.93 100 ALA A O 1
ATOM 740 N N . GLU A 1 101 ? 17.639 24.463 2.596 1.00 12.34 101 GLU A N 1
ATOM 741 C CA . GLU A 1 101 ? 18.611 25.246 3.349 1.00 13.85 101 GLU A CA 1
ATOM 742 C C . GLU A 1 101 ? 18.076 25.644 4.709 1.00 12.02 101 GLU A C 1
ATOM 743 O O . GLU A 1 101 ? 18.739 26.427 5.409 1.00 12.91 101 GLU A O 1
ATOM 749 N N . GLY A 1 102 ? 16.862 25.172 5.072 1.00 11.18 102 GLY A N 1
ATOM 750 C CA . GLY A 1 102 ? 16.262 25.632 6.316 1.00 11.28 102 GLY A CA 1
ATOM 751 C C . GLY A 1 102 ? 15.932 27.110 6.317 1.00 10.46 102 GLY A C 1
ATOM 752 O O . GLY A 1 102 ? 15.784 27.694 7.380 1.00 11.60 102 GLY A O 1
ATOM 753 N N . ASP A 1 103 ? 15.777 27.691 5.117 1.00 10.24 103 ASP A N 1
ATOM 754 C CA . ASP A 1 103 ? 15.471 29.105 4.969 1.00 10.64 103 ASP A CA 1
ATOM 755 C C . ASP A 1 103 ? 13.943 29.255 4.977 1.00 10.37 103 ASP A C 1
ATOM 756 O O . ASP A 1 103 ? 13.276 29.454 3.954 1.00 11.48 103 ASP A O 1
ATOM 761 N N . LEU A 1 104 ? 13.412 29.136 6.188 1.00 10.38 104 LEU A N 1
ATOM 762 C CA . LEU A 1 104 ? 11.972 29.225 6.363 1.00 11.24 104 LEU A CA 1
ATOM 763 C C . LEU A 1 104 ? 11.448 30.610 6.009 1.00 9.97 104 LEU A C 1
ATOM 764 O O . LEU A 1 104 ? 10.295 30.731 5.568 1.00 10.37 104 LEU A O 1
ATOM 769 N N . THR A 1 105 ? 12.268 31.644 6.174 1.00 10.17 105 THR A N 1
ATOM 770 C CA . THR A 1 105 ? 11.866 32.987 5.782 1.00 10.11 105 THR A CA 1
ATOM 771 C C . THR A 1 105 ? 11.440 33.023 4.315 1.00 10.36 105 THR A C 1
ATOM 772 O O . THR A 1 105 ? 10.345 33.508 3.976 1.00 10.10 105 THR A O 1
ATOM 776 N N . THR A 1 106 ? 12.292 32.505 3.428 1.00 9.68 106 THR A N 1
ATOM 777 C CA . THR A 1 106 ? 11.953 32.498 2.018 1.00 9.87 106 THR A CA 1
ATOM 778 C C . THR A 1 106 ? 10.731 31.646 1.759 1.00 9.75 106 THR A C 1
ATOM 779 O O . THR A 1 106 ? 9.866 32.013 0.949 1.00 9.85 106 THR A O 1
ATOM 783 N N . CYS A 1 107 ? 10.648 30.477 2.410 1.00 9.42 107 CYS A N 1
ATOM 784 C CA . CYS A 1 107 ? 9.463 29.649 2.239 1.00 9.16 107 CYS A CA 1
ATOM 785 C C . CYS A 1 107 ? 8.176 30.398 2.577 1.00 8.88 107 CYS A C 1
ATOM 786 O O . CYS A 1 107 ? 7.185 30.310 1.825 1.00 10.08 107 CYS A O 1
ATOM 789 N N . MET A 1 108 ? 8.184 31.099 3.699 1.00 8.84 108 MET A N 1
ATOM 790 C CA . MET A 1 108 ? 6.975 31.822 4.107 1.00 9.33 108 MET A CA 1
ATOM 791 C C . MET A 1 108 ? 6.675 32.958 3.146 1.00 9.15 108 MET A C 1
ATOM 792 O O . MET A 1 108 ? 5.519 33.220 2.830 1.00 9.98 108 MET A O 1
ATOM 797 N N . VAL A 1 109 ? 7.706 33.679 2.712 1.00 9.38 109 VAL A N 1
ATOM 798 C CA . VAL A 1 109 ? 7.468 34.758 1.761 1.00 9.67 109 VAL A CA 1
ATOM 799 C C . VAL A 1 109 ? 6.854 34.230 0.469 1.00 9.19 109 VAL A C 1
ATOM 800 O O . VAL A 1 109 ? 5.885 34.795 -0.034 1.00 10.62 109 VAL A O 1
ATOM 804 N N . ILE A 1 110 ? 7.416 33.163 -0.082 1.00 9.07 110 ILE A N 1
ATOM 805 C CA . ILE A 1 110 ? 6.897 32.632 -1.324 1.00 9.36 110 ILE A CA 1
ATOM 806 C C . ILE A 1 110 ? 5.446 32.169 -1.153 1.00 9.78 110 ILE A C 1
ATOM 807 O O . ILE A 1 110 ? 4.559 32.525 -1.938 1.00 10.40 110 ILE A O 1
ATOM 812 N N . GLN A 1 111 ? 5.199 31.330 -0.148 1.00 9.56 111 GLN A N 1
ATOM 813 C CA . GLN A 1 111 ? 3.905 30.687 -0.053 1.00 10.26 111 GLN A CA 1
ATOM 814 C C . GLN A 1 111 ? 2.834 31.598 0.544 1.00 10.73 111 GLN A C 1
ATOM 815 O O . GLN A 1 111 ? 1.704 31.674 0.024 1.00 12.36 111 GLN A O 1
ATOM 821 N N . ALA A 1 112 ? 3.156 32.225 1.670 1.00 10.30 112 ALA A N 1
ATOM 822 C CA . ALA A 1 112 ? 2.150 32.909 2.464 1.00 10.72 112 ALA A CA 1
ATOM 823 C C . ALA A 1 112 ? 1.958 34.362 2.071 1.00 10.59 112 ALA A C 1
ATOM 824 O O . ALA A 1 112 ? 0.946 34.935 2.455 1.00 11.85 112 ALA A O 1
ATOM 826 N N . LEU A 1 113 ? 2.905 34.955 1.334 1.00 10.16 113 LEU A N 1
ATOM 827 C CA . LEU A 1 113 ? 2.803 36.347 0.922 1.00 10.56 113 LEU A CA 1
ATOM 828 C C . LEU A 1 113 ? 2.643 36.440 -0.569 1.00 9.70 113 LEU A C 1
ATOM 829 O O . LEU A 1 113 ? 1.592 36.877 -1.063 1.00 11.55 113 LEU A O 1
ATOM 834 N N . ILE A 1 114 ? 3.666 36.035 -1.336 1.00 9.72 114 ILE A N 1
ATOM 835 C CA . ILE A 1 114 ? 3.636 36.253 -2.761 1.00 10.33 114 ILE A CA 1
ATOM 836 C C . ILE A 1 114 ? 2.544 35.453 -3.450 1.00 11.02 114 ILE A C 1
ATOM 837 O O . ILE A 1 114 ? 1.670 36.015 -4.121 1.00 11.63 114 ILE A O 1
ATOM 842 N N . ILE A 1 115 ? 2.585 34.125 -3.318 1.00 11.57 115 ILE A N 1
ATOM 843 C CA . ILE A 1 115 ? 1.565 33.284 -3.954 1.00 14.07 115 ILE A CA 1
ATOM 844 C C . ILE A 1 115 ? 0.194 33.609 -3.426 1.00 12.15 115 ILE A C 1
ATOM 845 O O . ILE A 1 115 ? -0.768 33.672 -4.205 1.00 13.22 115 ILE A O 1
ATOM 850 N N . GLU A 1 116 ? 0.061 33.791 -2.127 1.00 12.23 116 GLU A N 1
ATOM 851 C CA . GLU A 1 116 ? -1.242 34.053 -1.553 1.00 12.64 116 GLU A CA 1
ATOM 852 C C . GLU A 1 116 ? -1.842 35.345 -2.125 1.00 11.26 116 GLU A C 1
ATOM 853 O O . GLU A 1 116 ? -3.013 35.352 -2.535 1.00 12.27 116 GLU A O 1
ATOM 859 N N . CYS A 1 117 ? -1.081 36.435 -2.140 1.00 10.41 117 CYS A N 1
ATOM 860 C CA . CYS A 1 117 ? -1.614 37.691 -2.666 1.00 11.06 117 CYS A CA 1
ATOM 861 C C . CYS A 1 117 ? -1.892 37.611 -4.150 1.00 10.25 117 CYS A C 1
ATOM 862 O O . CYS A 1 117 ? -2.882 38.188 -4.637 1.00 11.80 117 CYS A O 1
ATOM 865 N N . PHE A 1 118 ? -1.055 36.897 -4.892 1.00 10.82 118 PHE A N 1
ATOM 866 C CA . PHE A 1 118 ? -1.251 36.747 -6.327 1.00 11.81 118 PHE A CA 1
ATOM 867 C C . PHE A 1 118 ? -2.534 35.958 -6.612 1.00 10.92 118 PHE A C 1
ATOM 868 O O . PHE A 1 118 ? -3.341 36.359 -7.464 1.00 11.71 118 PHE A O 1
ATOM 876 N N . ALA A 1 119 ? -2.729 34.851 -5.887 1.00 10.59 119 ALA A N 1
ATOM 877 C CA . ALA A 1 119 ? -3.922 34.052 -6.065 1.00 10.83 119 ALA A CA 1
ATOM 878 C C . ALA A 1 119 ? -5.163 34.849 -5.724 1.00 10.63 119 ALA A C 1
ATOM 879 O O . ALA A 1 119 ? -6.150 34.844 -6.487 1.00 11.53 119 ALA A O 1
ATOM 881 N N . ILE A 1 120 ? -5.190 35.509 -4.561 1.00 10.61 120 ILE A N 1
ATOM 882 C CA . ILE A 1 120 ? -6.394 36.240 -4.188 1.00 11.43 120 ILE A CA 1
ATOM 883 C C . ILE A 1 120 ? -6.698 37.349 -5.200 1.00 10.69 120 ILE A C 1
ATOM 884 O O . ILE A 1 120 ? -7.853 37.566 -5.543 1.00 11.53 120 ILE A O 1
ATOM 889 N N . ALA A 1 121 ? -5.658 38.033 -5.688 1.00 10.09 121 ALA A N 1
ATOM 890 C CA . ALA A 1 121 ? -5.856 39.024 -6.738 1.00 10.14 121 ALA A CA 1
ATOM 891 C C . ALA A 1 121 ? -6.505 38.420 -7.967 1.00 9.10 121 ALA A C 1
ATOM 892 O O . ALA A 1 121 ? -7.501 38.941 -8.480 1.00 10.73 121 ALA A O 1
ATOM 894 N N . ALA A 1 122 ? -5.950 37.310 -8.429 1.00 9.85 122 ALA A N 1
ATOM 895 C CA . ALA A 1 122 ? -6.517 36.655 -9.598 1.00 10.34 122 ALA A CA 1
ATOM 896 C C . ALA A 1 122 ? -7.960 36.225 -9.354 1.00 10.16 122 ALA A C 1
ATOM 897 O O . ALA A 1 122 ? -8.827 36.425 -10.207 1.00 10.75 122 ALA A O 1
ATOM 899 N N . TYR A 1 123 ? -8.220 35.643 -8.195 1.00 9.85 123 TYR A N 1
ATOM 900 C CA . TYR A 1 123 ? -9.568 35.203 -7.884 1.00 10.90 123 TYR A CA 1
ATOM 901 C C . TYR A 1 123 ? -10.545 36.375 -7.878 1.00 10.76 123 TYR A C 1
ATOM 902 O O . TYR A 1 123 ? -11.673 36.271 -8.386 1.00 11.96 123 TYR A O 1
ATOM 911 N N . ASN A 1 124 ? -10.131 37.495 -7.291 1.00 10.71 124 ASN A N 1
ATOM 912 C CA . ASN A 1 124 ? -10.986 38.653 -7.235 1.00 11.10 124 ASN A CA 1
ATOM 913 C C . ASN A 1 124 ? -11.291 39.239 -8.582 1.00 11.19 124 ASN A C 1
ATOM 914 O O . ASN A 1 124 ? -12.395 39.750 -8.797 1.00 13.18 124 ASN A O 1
ATOM 919 N N . VAL A 1 125 ? -10.344 39.173 -9.508 1.00 10.58 125 VAL A N 1
ATOM 920 C CA . VAL A 1 125 ? -10.587 39.645 -10.871 1.00 10.99 125 VAL A CA 1
ATOM 921 C C . VAL A 1 125 ? -11.461 38.665 -11.650 1.00 10.77 125 VAL A C 1
ATOM 922 O O . VAL A 1 125 ? -12.267 39.065 -12.497 1.00 12.44 125 VAL A O 1
ATOM 926 N N . TYR A 1 126 ? -11.321 37.378 -11.376 1.00 10.14 126 TYR A N 1
ATOM 927 C 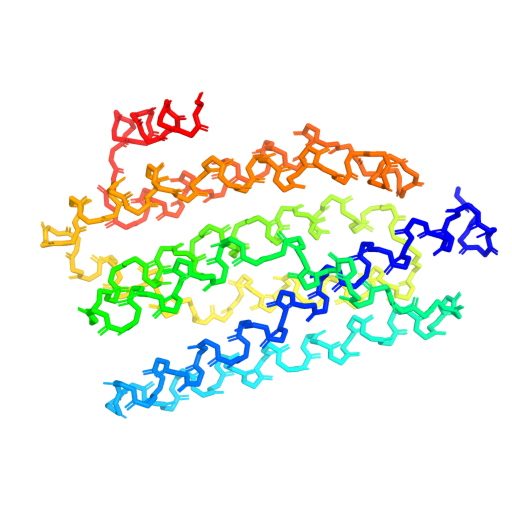CA . TYR A 1 126 ? -12.131 36.363 -12.038 1.00 10.28 126 TYR A CA 1
ATOM 928 C C . TYR A 1 126 ? -13.609 36.384 -11.590 1.00 10.41 126 TYR A C 1
ATOM 929 O O . TYR A 1 126 ? -14.492 36.191 -12.402 1.00 11.23 126 TYR A O 1
ATOM 938 N N . ILE A 1 127 ? -13.853 36.601 -10.302 1.00 10.81 127 ILE A N 1
ATOM 939 C CA . ILE A 1 127 ? -15.207 36.479 -9.771 1.00 11.69 127 ILE A CA 1
ATOM 940 C C . ILE A 1 127 ? -16.281 37.223 -10.607 1.00 11.63 127 ILE A C 1
ATOM 941 O O . ILE A 1 127 ? -17.288 36.589 -10.932 1.00 13.00 127 ILE A O 1
ATOM 946 N N . PRO A 1 128 ? -16.091 38.500 -10.965 1.00 12.11 128 PRO A N 1
ATOM 947 C CA . PRO A 1 128 ? -17.141 39.195 -11.695 1.00 13.24 128 PRO A CA 1
ATOM 948 C C . PRO A 1 128 ? -17.386 38.711 -13.128 1.00 13.56 128 PRO A C 1
ATOM 949 O O . PRO A 1 128 ? -18.390 39.087 -13.727 1.00 16.29 128 PRO A O 1
ATOM 953 N N . VAL A 1 129 ? -16.479 37.924 -13.681 1.00 12.02 129 VAL A N 1
ATOM 954 C CA . VAL A 1 129 ? -16.593 37.420 -15.042 1.00 12.24 129 VAL A CA 1
ATOM 955 C C . VAL A 1 129 ? -16.731 35.894 -15.101 1.00 11.75 129 VAL A C 1
ATOM 956 O O . VAL A 1 129 ? -16.843 35.335 -16.167 1.00 13.06 129 VAL A O 1
ATOM 960 N N . ALA A 1 130 ? -16.716 35.241 -13.947 1.00 11.64 130 ALA A N 1
ATOM 961 C CA . ALA A 1 130 ? -16.829 33.807 -13.890 1.00 11.63 130 ALA A CA 1
ATOM 962 C C . ALA A 1 130 ? -18.248 33.336 -14.198 1.00 11.75 130 ALA A C 1
ATOM 963 O O . ALA A 1 130 ? -19.215 34.029 -13.878 1.00 13.70 130 ALA A O 1
ATOM 965 N N . ASP A 1 131 ? -18.345 32.168 -14.797 1.00 11.77 131 ASP A N 1
ATOM 966 C CA . ASP A 1 131 ? -19.661 31.512 -14.900 1.00 12.29 131 ASP A CA 1
ATOM 967 C C . ASP A 1 131 ? -20.226 31.320 -13.483 1.00 12.79 131 ASP A C 1
ATOM 968 O O . ASP A 1 131 ? -19.478 31.280 -12.508 1.00 12.83 131 ASP A O 1
ATOM 973 N N . ALA A 1 132 ? -21.542 31.186 -13.341 1.00 13.34 132 ALA A N 1
ATOM 974 C CA . ALA A 1 132 ? -22.152 31.247 -11.999 1.00 14.38 132 ALA A CA 1
ATOM 975 C C . ALA A 1 132 ? -21.671 30.137 -11.061 1.00 12.90 132 ALA A C 1
ATOM 976 O O . ALA A 1 132 ? -21.512 30.359 -9.862 1.00 15.02 132 ALA A O 1
ATOM 978 N N . PHE A 1 133 ? -21.444 28.950 -11.597 1.00 12.10 133 PHE A N 1
ATOM 979 C CA . PHE A 1 133 ? -20.924 27.843 -10.781 1.00 11.70 133 PHE A CA 1
ATOM 980 C C . PHE A 1 133 ? -19.551 28.209 -10.210 1.00 11.24 133 PHE A C 1
ATOM 981 O O . PHE A 1 133 ? -19.328 28.126 -8.991 1.00 11.58 133 PHE A O 1
ATOM 989 N N . ALA A 1 134 ? -18.634 28.583 -11.107 1.00 11.30 134 ALA A N 1
ATOM 990 C CA . ALA A 1 134 ? -17.281 28.924 -10.694 1.00 11.14 134 ALA A CA 1
ATOM 991 C C . ALA A 1 134 ? -17.237 30.185 -9.869 1.00 10.96 134 ALA A C 1
ATOM 992 O O . ALA A 1 134 ? -16.359 30.309 -8.999 1.00 11.70 134 ALA A O 1
ATOM 994 N N . ARG A 1 135 ? -18.164 31.115 -10.096 1.00 11.75 135 ARG A N 1
ATOM 995 C CA . ARG A 1 135 ? -18.262 32.299 -9.250 1.00 12.81 135 ARG A CA 1
ATOM 996 C C . ARG A 1 135 ? -18.475 31.915 -7.777 1.00 12.29 135 ARG A C 1
ATOM 997 O O . ARG A 1 135 ? -17.812 32.412 -6.873 1.00 13.05 135 ARG A O 1
ATOM 1005 N N A LYS A 1 136 ? -19.459 31.033 -7.553 0.50 12.62 136 LYS A N 1
ATOM 1006 N N B LYS A 1 136 ? -19.448 31.034 -7.555 0.50 12.81 136 LYS A N 1
ATOM 1007 C CA A LYS A 1 136 ? -19.794 30.567 -6.211 0.50 12.48 136 LYS A CA 1
ATOM 1008 C CA B LYS A 1 136 ? -19.757 30.615 -6.210 0.50 13.16 136 LYS A CA 1
ATOM 1009 C C A LYS A 1 136 ? -18.578 29.884 -5.575 0.50 12.17 136 LYS A C 1
ATOM 1010 C C B LYS A 1 136 ? -18.572 29.889 -5.577 0.50 12.39 136 LYS A C 1
ATOM 1011 O O A LYS A 1 136 ? -18.205 30.182 -4.431 0.50 12.96 136 LYS A O 1
ATOM 1012 O O B LYS A 1 136 ? -18.211 30.169 -4.433 0.50 13.09 136 LYS A O 1
ATOM 1023 N N . VAL A 1 137 ? -17.940 28.979 -6.311 1.00 11.32 137 VAL A N 1
ATOM 1024 C CA . VAL A 1 137 ? -16.779 28.266 -5.771 1.00 11.49 137 VAL A CA 1
ATOM 1025 C C . VAL A 1 137 ? -15.644 29.267 -5.429 1.00 11.24 137 VAL A C 1
ATOM 1026 O O . VAL A 1 137 ? -15.068 29.213 -4.354 1.00 11.70 137 VAL A O 1
ATOM 1030 N N . THR A 1 138 ? -15.359 30.172 -6.361 1.00 10.48 138 THR A N 1
ATOM 1031 C CA . THR A 1 138 ? -14.219 31.074 -6.160 1.00 10.58 138 THR A CA 1
ATOM 1032 C C . THR A 1 138 ? -14.491 32.050 -5.013 1.00 10.46 138 THR A C 1
ATOM 1033 O O . THR A 1 138 ? -13.593 32.346 -4.231 1.00 11.76 138 THR A O 1
ATOM 1037 N N . GLU A 1 139 ? -15.735 32.506 -4.875 1.00 11.40 139 GLU A N 1
ATOM 1038 C CA . GLU A 1 139 ? -16.106 33.358 -3.748 1.00 12.74 139 GLU A CA 1
ATOM 1039 C C . GLU A 1 139 ? -15.847 32.647 -2.430 1.00 13.43 139 GLU A C 1
ATOM 1040 O O . GLU A 1 139 ? -15.350 33.267 -1.479 1.00 14.59 139 GLU A O 1
ATOM 1046 N N . GLY A 1 140 ? -16.153 31.354 -2.363 1.00 13.42 140 GLY A N 1
ATOM 1047 C CA . GLY A 1 140 ? -15.878 30.630 -1.126 1.00 14.67 140 GLY A CA 1
ATOM 1048 C C . GLY A 1 140 ? -14.389 30.447 -0.864 1.00 13.10 140 GLY A C 1
ATOM 1049 O O . GLY A 1 140 ? -13.955 30.499 0.291 1.00 15.05 140 GLY A O 1
ATOM 1050 N N . VAL A 1 141 ? -13.610 30.228 -1.914 1.00 12.13 141 VAL A N 1
ATOM 1051 C CA . VAL A 1 141 ? -12.151 30.126 -1.758 1.00 11.42 141 VAL A CA 1
ATOM 1052 C C . VAL A 1 141 ? -11.575 31.421 -1.211 1.00 11.32 141 VAL A C 1
ATOM 1053 O O . VAL A 1 141 ? -10.788 31.392 -0.274 1.00 12.00 141 VAL A O 1
ATOM 1057 N N . VAL A 1 142 ? -11.977 32.552 -1.795 1.00 11.36 142 VAL A N 1
ATOM 1058 C CA . VAL A 1 142 ? -11.472 33.851 -1.339 1.00 12.86 142 VAL A CA 1
ATOM 1059 C C . VAL A 1 142 ? -11.870 34.105 0.103 1.00 12.58 142 VAL A C 1
ATOM 1060 O O . VAL A 1 142 ? -11.062 34.540 0.916 1.00 13.93 142 VAL A O 1
ATOM 1064 N N . LYS A 1 143 ? -13.128 33.816 0.433 1.00 13.22 143 LYS A N 1
ATOM 1065 C CA . LYS A 1 143 ? -13.588 34.002 1.817 1.00 14.65 143 LYS A CA 1
ATOM 1066 C C . LYS A 1 143 ? -12.738 33.169 2.774 1.00 14.06 143 LYS A C 1
ATOM 1067 O O . LYS A 1 143 ? -12.328 33.641 3.836 1.00 15.24 143 LYS A O 1
ATOM 1073 N N . ASP A 1 144 ? -12.453 31.925 2.379 1.00 13.55 144 ASP A N 1
ATOM 1074 C CA . ASP A 1 144 ? -11.576 31.076 3.169 1.00 15.35 144 ASP A CA 1
ATOM 1075 C C . ASP A 1 144 ? -10.199 31.670 3.371 1.00 14.25 144 ASP A C 1
ATOM 1076 O O . ASP A 1 144 ? -9.670 31.645 4.485 1.00 16.92 144 ASP A O 1
ATOM 1081 N N . GLU A 1 145 ? -9.614 32.195 2.306 1.00 14.04 145 GLU A N 1
ATOM 1082 C CA . GLU A 1 145 ? -8.279 32.787 2.437 1.00 15.71 145 GLU A CA 1
ATOM 1083 C C . GLU A 1 145 ? -8.289 34.022 3.348 1.00 17.56 145 GLU A C 1
ATOM 1084 O O . GLU A 1 145 ? -7.343 34.242 4.107 1.00 21.10 145 GLU A O 1
ATOM 1090 N N . TYR A 1 146 ? -9.341 34.832 3.265 1.00 16.35 146 TYR A N 1
ATOM 1091 C CA . TYR A 1 146 ? -9.416 36.000 4.130 1.00 16.77 146 TYR A CA 1
ATOM 1092 C C . TYR A 1 146 ? -9.576 35.636 5.607 1.00 18.61 146 TYR A C 1
ATOM 1093 O O . TYR A 1 146 ? -9.086 36.357 6.483 1.00 24.65 146 TYR A O 1
ATOM 1102 N N . THR A 1 147 ? -10.298 34.543 5.878 1.00 17.74 147 THR A N 1
ATOM 1103 C CA . THR A 1 147 ? -10.756 34.235 7.227 1.00 19.96 147 THR A CA 1
ATOM 1104 C C . THR A 1 147 ? -9.814 33.321 7.982 1.00 21.65 147 THR A C 1
ATOM 1105 O O . THR A 1 147 ? -9.689 33.460 9.188 1.00 26.45 147 THR A O 1
ATOM 1109 N N . HIS A 1 148 ? -9.097 32.440 7.305 1.00 17.14 148 HIS A N 1
ATOM 1110 C CA . HIS A 1 148 ? -8.248 31.470 7.986 1.00 17.74 148 HIS A CA 1
ATOM 1111 C C . HIS A 1 148 ? -6.868 32.023 8.369 1.00 16.18 148 HIS A C 1
ATOM 1112 O O . HIS A 1 148 ? -6.426 33.026 7.813 1.00 20.74 148 HIS A O 1
ATOM 1119 N N . LEU A 1 149 ? -6.246 31.364 9.355 1.00 17.64 149 LEU A N 1
ATOM 1120 C CA . LEU A 1 149 ? -4.916 31.696 9.864 1.00 19.55 149 LEU A CA 1
ATOM 1121 C C . LEU A 1 149 ? -3.950 31.740 8.714 1.00 15.70 149 LEU A C 1
ATOM 1122 O O . LEU A 1 149 ? -3.774 30.713 8.068 1.00 19.79 149 LEU A O 1
ATOM 1127 N N . ASN A 1 150 ? -3.292 32.887 8.504 1.00 15.32 150 ASN A N 1
ATOM 1128 C CA . ASN A 1 150 ? -2.178 32.941 7.604 1.00 14.01 150 ASN A CA 1
ATOM 1129 C C . ASN A 1 150 ? -0.928 32.694 8.436 1.00 13.18 150 ASN A C 1
ATOM 1130 O O . ASN A 1 150 ? -0.350 33.602 9.039 1.00 14.68 150 ASN A O 1
ATOM 1135 N N . PHE A 1 151 ? -0.556 31.427 8.535 1.00 13.38 151 PHE A N 1
ATOM 1136 C CA . PHE A 1 151 ? 0.560 31.006 9.368 1.00 12.25 151 PHE A CA 1
ATOM 1137 C C . PHE A 1 151 ? 1.858 31.734 9.006 1.00 11.90 151 PHE A C 1
ATOM 1138 O O . PHE A 1 151 ? 2.549 32.259 9.874 1.00 12.44 151 PHE A O 1
ATOM 1146 N N . GLY A 1 152 ? 2.184 31.761 7.720 1.00 11.53 152 GLY A N 1
ATOM 1147 C CA . GLY A 1 152 ? 3.445 32.353 7.308 1.00 11.59 152 GLY A CA 1
ATOM 1148 C C . GLY A 1 152 ? 3.529 33.841 7.565 1.00 11.17 152 GLY A C 1
ATOM 1149 O O . GLY A 1 152 ? 4.593 34.349 7.944 1.00 11.64 152 GLY A O 1
ATOM 1150 N N . GLN A 1 153 ? 2.434 34.551 7.382 1.00 10.89 153 GLN A N 1
ATOM 1151 C CA . GLN A 1 153 ? 2.426 35.990 7.657 1.00 11.85 153 GLN A CA 1
ATOM 1152 C C . GLN A 1 153 ? 2.682 36.241 9.135 1.00 11.51 153 GLN A C 1
ATOM 1153 O O . GLN A 1 153 ? 3.491 37.109 9.491 1.00 12.27 153 GLN A O 1
ATOM 1159 N N . GLN A 1 154 ? 2.016 35.476 9.983 1.00 12.07 154 GLN A N 1
ATOM 1160 C CA . GLN A 1 154 ? 2.189 35.649 11.429 1.00 13.83 154 GLN A CA 1
ATOM 1161 C C . GLN A 1 154 ? 3.601 35.241 11.860 1.00 12.31 154 GLN A C 1
ATOM 1162 O O . GLN A 1 154 ? 4.220 35.892 12.728 1.00 13.91 154 GLN A O 1
ATOM 1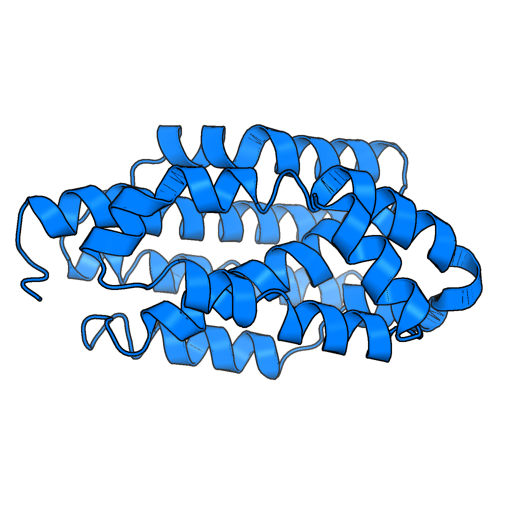168 N N . TRP A 1 155 ? 4.126 34.159 11.246 1.00 11.86 155 TRP A N 1
ATOM 1169 C CA . TRP A 1 155 ? 5.468 33.706 11.537 1.00 12.66 155 TRP A CA 1
ATOM 1170 C C . TRP A 1 155 ? 6.489 34.813 11.293 1.00 11.80 155 TRP A C 1
ATOM 1171 O O . TRP A 1 155 ? 7.379 35.063 12.108 1.00 12.72 155 TRP A O 1
ATOM 1182 N N . LEU A 1 156 ? 6.369 35.448 10.130 1.00 11.42 156 LEU A N 1
ATOM 1183 C CA . LEU A 1 156 ? 7.254 36.551 9.786 1.00 11.02 156 LEU A CA 1
ATOM 1184 C C . LEU A 1 156 ? 7.074 37.764 10.681 1.00 12.03 156 LEU A C 1
ATOM 1185 O O . LEU A 1 156 ? 8.054 38.356 11.138 1.00 13.32 156 LEU A O 1
ATOM 1190 N N . LYS A 1 157 ? 5.824 38.127 10.924 1.00 11.61 157 LYS A N 1
ATOM 1191 C CA . LYS A 1 157 ? 5.537 39.285 11.787 1.00 12.98 157 LYS A CA 1
ATOM 1192 C C . LYS A 1 157 ? 6.175 39.135 13.168 1.00 13.46 157 LYS A C 1
ATOM 1193 O O . LYS A 1 157 ? 6.787 40.079 13.701 1.00 14.98 157 LYS A O 1
ATOM 1199 N N . GLU A 1 158 ? 6.044 37.940 13.746 1.00 12.82 158 GLU A N 1
ATOM 1200 C CA . GLU A 1 158 ? 6.554 37.673 15.100 1.00 14.33 158 GLU A CA 1
ATOM 1201 C C . GLU A 1 158 ? 8.073 37.782 15.159 1.00 15.04 158 GLU A C 1
ATOM 1202 O O . GLU A 1 158 ? 8.627 38.015 16.221 1.00 19.72 158 GLU A O 1
ATOM 1208 N N . ARG A 1 159 ? 8.728 37.591 14.019 1.00 13.91 159 ARG A N 1
ATOM 1209 C CA . ARG A 1 159 ? 10.193 37.549 13.902 1.00 14.53 159 ARG A CA 1
ATOM 1210 C C . ARG A 1 159 ? 10.776 38.723 13.122 1.00 15.39 159 ARG A C 1
ATOM 1211 O O . ARG A 1 159 ? 11.938 38.676 12.721 1.00 15.57 159 ARG A O 1
ATOM 1219 N N . PHE A 1 160 ? 9.988 39.778 12.929 1.00 15.55 160 PHE A N 1
ATOM 1220 C CA . PHE A 1 160 ? 10.319 40.832 11.960 1.00 15.68 160 PHE A CA 1
ATOM 1221 C C . PHE A 1 160 ? 11.760 41.337 12.051 1.00 16.88 160 PHE A C 1
ATOM 1222 O O . PHE A 1 160 ? 12.458 41.368 11.047 1.00 17.32 160 PHE A O 1
ATOM 1230 N N . VAL A 1 161 ? 12.215 41.707 13.238 1.00 18.91 161 VAL A N 1
ATOM 1231 C CA . VAL A 1 161 ? 13.545 42.292 13.321 1.00 22.69 161 VAL A CA 1
ATOM 1232 C C . VAL A 1 161 ? 14.609 41.317 12.823 1.00 21.42 161 VAL A C 1
ATOM 1233 O O . VAL A 1 161 ? 15.560 41.722 12.152 1.00 26.30 161 VAL A O 1
ATOM 1237 N N . THR A 1 162 ? 14.471 40.038 13.139 1.00 19.01 162 THR A N 1
ATOM 1238 C CA . THR A 1 162 ? 15.486 39.074 12.711 1.00 19.28 162 THR A CA 1
ATOM 1239 C C . THR A 1 162 ? 15.343 38.594 11.279 1.00 19.82 162 THR A C 1
ATOM 1240 O O . THR A 1 162 ? 16.335 38.204 10.670 1.00 24.88 162 THR A O 1
ATOM 1244 N N . VAL A 1 163 ? 14.133 38.608 10.726 1.00 15.47 163 VAL A N 1
ATOM 1245 C CA . VAL A 1 163 ? 13.939 38.078 9.365 1.00 15.70 163 VAL A CA 1
ATOM 1246 C C . VAL A 1 163 ? 13.790 39.142 8.276 1.00 14.07 163 VAL A C 1
ATOM 1247 O O . VAL A 1 163 ? 13.719 38.797 7.099 1.00 14.68 163 VAL A O 1
ATOM 1251 N N . ARG A 1 164 ? 13.763 40.423 8.633 1.00 15.13 164 ARG A N 1
ATOM 1252 C CA . ARG A 1 164 ? 13.436 41.437 7.639 1.00 16.71 164 ARG A CA 1
ATOM 1253 C C . ARG A 1 164 ? 14.383 41.434 6.441 1.00 15.17 164 ARG A C 1
ATOM 1254 O O . ARG A 1 164 ? 13.930 41.569 5.306 1.00 15.22 164 ARG A O 1
ATOM 1262 N N . GLU A 1 165 ? 15.677 41.271 6.671 1.00 16.80 165 GLU A N 1
ATOM 1263 C CA . GLU A 1 165 ? 16.603 41.256 5.549 1.00 17.87 165 GLU A CA 1
ATOM 1264 C C . GLU A 1 165 ? 16.360 40.041 4.651 1.00 14.89 165 GLU A C 1
ATOM 1265 O O . GLU A 1 165 ? 16.430 40.134 3.409 1.00 16.13 165 GLU A O 1
ATOM 1271 N N . GLY A 1 166 ? 16.054 38.912 5.269 1.00 15.37 166 GLY A N 1
ATOM 1272 C CA . GLY A 1 166 ? 15.725 37.716 4.496 1.00 14.35 166 GLY A CA 1
ATOM 1273 C C . GLY A 1 166 ? 14.440 37.880 3.696 1.00 12.73 166 GLY A C 1
ATOM 1274 O O . GLY A 1 166 ? 14.331 37.335 2.585 1.00 13.50 166 GLY A O 1
ATOM 1275 N N . ILE A 1 167 ? 13.459 38.607 4.240 1.00 11.68 167 ILE A N 1
ATOM 1276 C CA . ILE A 1 167 ? 12.250 38.887 3.466 1.00 11.28 167 ILE A CA 1
ATOM 1277 C C . ILE A 1 167 ? 12.601 39.691 2.221 1.00 11.53 167 ILE A C 1
ATOM 1278 O O . ILE A 1 167 ? 12.134 39.410 1.133 1.00 12.31 167 ILE A O 1
ATOM 1283 N N . GLU A 1 168 ? 13.454 40.701 2.390 1.00 12.21 168 GLU A N 1
ATOM 1284 C CA . GLU A 1 168 ? 13.840 41.542 1.270 1.00 12.81 168 GLU A CA 1
ATOM 1285 C C 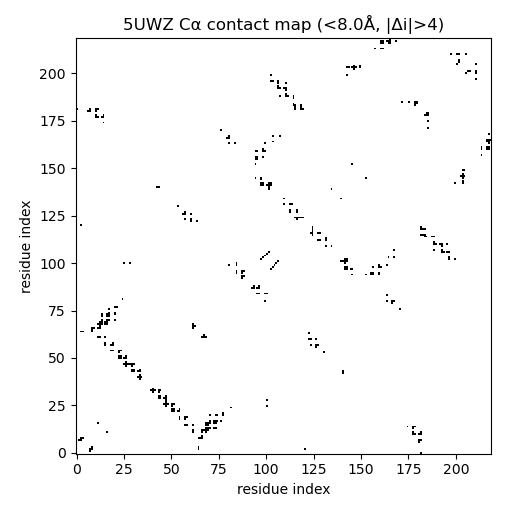. GLU A 1 168 ? 14.580 40.718 0.212 1.00 12.39 168 GLU A C 1
ATOM 1286 O O . GLU A 1 168 ? 14.347 40.876 -0.989 1.00 13.75 168 GLU A O 1
ATOM 1292 N N . ARG A 1 169 ? 15.440 39.802 0.656 1.00 13.41 169 ARG A N 1
ATOM 1293 C CA . ARG A 1 169 ? 16.143 38.938 -0.290 1.00 14.19 169 ARG A CA 1
ATOM 1294 C C . ARG A 1 169 ? 15.148 38.043 -1.042 1.00 12.63 169 ARG A C 1
ATOM 1295 O O . ARG A 1 169 ? 15.233 37.874 -2.272 1.00 13.48 169 ARG A O 1
ATOM 1303 N N . ALA A 1 170 ? 14.210 37.444 -0.315 1.00 12.09 170 ALA A N 1
ATOM 1304 C CA . ALA A 1 170 ? 13.213 36.571 -0.940 1.00 12.21 170 ALA A CA 1
ATOM 1305 C C . ALA A 1 170 ? 12.340 37.342 -1.939 1.00 11.57 170 ALA A C 1
ATOM 1306 O O . ALA A 1 170 ? 11.996 36.817 -3.006 1.00 12.25 170 ALA A O 1
ATOM 1308 N N . ASN A 1 171 ? 11.963 38.568 -1.582 1.00 11.10 171 ASN A N 1
ATOM 1309 C CA . ASN A 1 171 ? 11.224 39.401 -2.499 1.00 11.49 171 ASN A CA 1
ATOM 1310 C C . ASN A 1 171 ? 12.017 39.644 -3.782 1.00 11.83 171 ASN A C 1
ATOM 1311 O O . ASN A 1 171 ? 11.483 39.506 -4.899 1.00 12.52 171 ASN A O 1
ATOM 1316 N N . ALA A 1 172 ? 13.301 40.015 -3.642 1.00 12.22 172 ALA A N 1
ATOM 1317 C CA . ALA A 1 172 ? 14.087 40.337 -4.819 1.00 12.95 172 ALA A CA 1
ATOM 1318 C C . ALA A 1 172 ? 14.214 39.109 -5.732 1.00 12.30 172 ALA A C 1
ATOM 1319 O O . ALA A 1 172 ? 14.266 39.264 -6.968 1.00 14.25 172 ALA A O 1
ATOM 1321 N N . GLN A 1 173 ? 14.314 37.907 -5.147 1.00 13.11 173 GLN A N 1
ATOM 1322 C CA . GLN A 1 173 ? 14.454 36.680 -5.915 1.00 13.87 173 GLN A CA 1
ATOM 1323 C C . GLN A 1 173 ? 13.155 36.291 -6.618 1.00 13.28 173 GLN A C 1
ATOM 1324 O O . GLN A 1 173 ? 13.171 35.782 -7.732 1.00 16.40 173 GLN A O 1
ATOM 1330 N N . ASN A 1 174 ? 12.020 36.492 -5.946 1.00 12.58 174 ASN A N 1
ATOM 1331 C CA . ASN A 1 174 ? 10.765 35.874 -6.379 1.00 12.73 174 ASN A CA 1
ATOM 1332 C C . ASN A 1 174 ? 9.711 36.803 -6.954 1.00 12.24 174 ASN A C 1
ATOM 1333 O O . ASN A 1 174 ? 8.930 36.357 -7.792 1.00 13.64 174 ASN A O 1
ATOM 1338 N N . LEU A 1 175 ? 9.690 38.077 -6.567 1.00 12.68 175 LEU A N 1
ATOM 1339 C CA . LEU A 1 175 ? 8.706 38.980 -7.145 1.00 13.70 175 LEU A CA 1
ATOM 1340 C C . LEU A 1 175 ? 8.848 39.055 -8.706 1.00 14.88 175 LEU A C 1
ATOM 1341 O O . LEU A 1 175 ? 7.829 39.017 -9.417 1.00 15.72 175 LEU A O 1
ATOM 1346 N N . PRO A 1 176 ? 10.073 39.134 -9.254 1.00 14.23 176 PRO A N 1
ATOM 1347 C CA . PRO A 1 176 ? 10.151 39.153 -10.719 1.00 14.02 176 PRO A CA 1
ATOM 1348 C C . PRO A 1 176 ? 9.555 37.928 -11.417 1.00 14.45 176 PRO A C 1
ATOM 1349 O O . PRO A 1 176 ? 9.054 38.031 -12.559 1.00 16.29 176 PRO A O 1
ATOM 1353 N N . ILE A 1 177 ? 9.627 36.786 -10.755 1.00 15.30 177 ILE A N 1
ATOM 1354 C CA . ILE A 1 177 ? 9.106 35.548 -11.292 1.00 15.98 177 ILE A CA 1
ATOM 1355 C C . ILE A 1 177 ? 7.589 35.662 -11.428 1.00 17.18 177 ILE A C 1
ATOM 1356 O O . ILE A 1 177 ? 7.024 35.199 -12.443 1.00 18.77 177 ILE A O 1
ATOM 1361 N N A VAL A 1 178 ? 6.918 36.291 -10.407 0.50 22.09 178 VAL A N 1
ATOM 1362 N N B VAL A 1 178 ? 6.946 36.232 -10.450 0.50 19.98 178 VAL A N 1
ATOM 1363 C CA A VAL A 1 178 ? 5.423 36.645 -10.392 0.50 22.98 178 VAL A CA 1
ATOM 1364 C CA B VAL A 1 178 ? 5.533 36.231 -10.523 0.50 18.40 178 VAL A CA 1
ATOM 1365 C C A VAL A 1 178 ? 5.079 37.306 -11.675 0.50 19.47 178 VAL A C 1
ATOM 1366 C C B VAL A 1 178 ? 5.064 37.282 -11.615 0.50 17.85 178 VAL A C 1
ATOM 1367 O O A VAL A 1 178 ? 4.158 36.927 -12.414 0.50 19.74 178 VAL A O 1
ATOM 1368 O O B VAL A 1 178 ? 4.033 37.052 -12.257 0.50 19.18 178 VAL A O 1
ATOM 1375 N N . TRP A 1 179 ? 5.831 38.364 -11.917 1.00 19.71 179 TRP A N 1
ATOM 1376 C CA . TRP A 1 179 ? 5.492 39.227 -13.054 1.00 18.92 179 TRP A CA 1
ATOM 1377 C C . TRP A 1 179 ? 5.638 38.462 -14.359 1.00 16.03 179 TRP A C 1
ATOM 1378 O O . TRP A 1 179 ? 4.818 38.626 -15.260 1.00 16.33 179 TRP A O 1
ATOM 1389 N N . ARG A 1 180 ? 6.684 37.656 -14.472 1.00 13.30 180 ARG A N 1
ATOM 1390 C CA . ARG A 1 180 ? 6.850 36.864 -15.672 1.00 13.49 180 ARG A CA 1
ATOM 1391 C C . ARG A 1 180 ? 5.667 35.903 -15.837 1.00 12.73 180 ARG A C 1
ATOM 1392 O O . ARG A 1 180 ? 5.162 35.709 -16.947 1.00 13.70 180 ARG A O 1
ATOM 1400 N N . MET A 1 181 ? 5.264 35.279 -14.742 1.00 13.58 181 MET A N 1
ATOM 1401 C CA . MET A 1 181 ? 4.116 34.370 -14.777 1.00 13.86 181 MET A CA 1
ATOM 1402 C C . MET A 1 181 ? 2.831 35.070 -15.205 1.00 13.04 181 MET A C 1
ATOM 1403 O O . MET A 1 181 ? 2.072 34.558 -16.053 1.00 13.48 181 MET A O 1
ATOM 1408 N N . LEU A 1 182 ? 2.600 36.265 -14.701 1.00 13.31 182 LEU A N 1
ATOM 1409 C CA . LEU A 1 182 ? 1.406 36.991 -15.095 1.00 14.13 182 LEU A CA 1
ATOM 1410 C C . LEU A 1 182 ? 1.441 37.338 -16.571 1.00 13.66 182 LEU A C 1
ATOM 1411 O O . LEU A 1 182 ? 0.462 37.160 -17.288 1.00 15.53 182 LEU A O 1
ATOM 1416 N N . ASN A 1 183 ? 2.587 37.807 -17.038 1.00 14.57 183 ASN A N 1
ATOM 1417 C CA . ASN A 1 183 ? 2.712 38.175 -18.442 1.00 16.42 183 ASN A CA 1
ATOM 1418 C C . ASN A 1 183 ? 2.515 36.985 -19.350 1.00 14.51 183 ASN A C 1
ATOM 1419 O O . ASN A 1 183 ? 1.987 37.110 -20.463 1.00 17.23 183 ASN A O 1
ATOM 1424 N N . ALA A 1 184 ? 2.939 35.813 -18.888 1.00 13.44 184 ALA A N 1
ATOM 1425 C CA . ALA A 1 184 ? 2.866 34.606 -19.716 1.00 15.03 184 ALA A CA 1
ATOM 1426 C C . ALA A 1 184 ? 1.440 34.167 -20.022 1.00 16.24 184 ALA A C 1
ATOM 1427 O O . ALA A 1 184 ? 1.223 33.435 -20.956 1.00 23.75 184 ALA A O 1
ATOM 1429 N N . VAL A 1 185 ? 0.478 34.579 -19.200 1.00 14.70 185 VAL A N 1
ATOM 1430 C CA . VAL A 1 185 ? -0.895 34.119 -19.389 1.00 15.82 185 VAL A CA 1
ATOM 1431 C C . VAL A 1 185 ? -1.813 35.252 -19.829 1.00 16.70 185 VAL A C 1
ATOM 1432 O O . VAL A 1 185 ? -3.025 35.073 -19.841 1.00 19.20 185 VAL A O 1
ATOM 1436 N N . GLU A 1 186 ? -1.256 36.398 -20.229 1.00 15.86 186 GLU A N 1
ATOM 1437 C CA . GLU A 1 186 ? -2.060 37.561 -20.589 1.00 17.97 186 GLU A CA 1
ATOM 1438 C C . GLU A 1 186 ? -3.121 37.275 -21.649 1.00 17.77 186 GLU A C 1
ATOM 1439 O O . GLU A 1 186 ? -4.243 37.771 -21.582 1.00 18.60 186 GLU A O 1
ATOM 1445 N N . ALA A 1 187 ? -2.767 36.512 -22.663 1.00 17.55 187 ALA A N 1
ATOM 1446 C CA . ALA A 1 187 ? -3.749 36.235 -23.700 1.00 18.34 187 ALA A CA 1
ATOM 1447 C C . ALA A 1 187 ? -4.907 35.398 -23.180 1.00 15.89 187 ALA A C 1
ATOM 1448 O O . ALA A 1 187 ? -6.056 35.608 -23.567 1.00 16.71 187 ALA A O 1
ATOM 1450 N N . ASP A 1 188 ? -4.612 34.468 -22.281 1.00 14.39 188 ASP A N 1
ATOM 1451 C CA . ASP A 1 188 ? -5.672 33.619 -21.719 1.00 14.04 188 ASP A CA 1
ATOM 1452 C C . ASP A 1 188 ? -6.546 34.391 -20.722 1.00 12.30 188 ASP A C 1
ATOM 1453 O O . ASP A 1 188 ? -7.767 34.200 -20.719 1.00 13.74 188 ASP A O 1
ATOM 1458 N N . THR A 1 189 ? -5.954 35.219 -19.872 1.00 12.44 189 THR A N 1
ATOM 1459 C CA . THR A 1 189 ? -6.771 36.052 -18.995 1.00 13.15 189 THR A CA 1
ATOM 1460 C C . THR A 1 189 ? -7.665 36.981 -19.829 1.00 13.36 189 THR A C 1
ATOM 1461 O O . THR A 1 189 ? -8.821 37.202 -19.461 1.00 14.47 189 THR A O 1
ATOM 1465 N N . GLU A 1 190 ? -7.154 37.461 -20.964 1.00 14.36 190 GLU A N 1
ATOM 1466 C CA . GLU A 1 190 ? -7.967 38.308 -21.822 1.00 16.00 190 GLU A CA 1
ATOM 1467 C C . GLU A 1 190 ? -9.207 37.545 -22.339 1.00 14.53 190 GLU A C 1
ATOM 1468 O O . GLU A 1 190 ? -10.313 38.117 -22.373 1.00 15.22 190 GLU A O 1
ATOM 1474 N N . VAL A 1 191 ? -9.021 36.297 -22.753 1.00 13.67 191 VAL A N 1
ATOM 1475 C CA . VAL A 1 191 ? -10.183 35.503 -23.190 1.00 13.57 191 VAL A CA 1
ATOM 1476 C C . VAL A 1 191 ? -11.215 35.352 -22.057 1.00 13.04 191 VAL A C 1
ATOM 1477 O O . VAL A 1 191 ? -12.427 35.405 -22.290 1.00 14.42 191 VAL A O 1
ATOM 1481 N N . LEU A 1 192 ? -10.738 35.182 -20.824 1.00 12.53 192 LEU A N 1
ATOM 1482 C CA . LEU A 1 192 ? -11.634 35.086 -19.680 1.00 12.61 192 LEU A CA 1
ATOM 1483 C C . LEU A 1 192 ? -12.235 36.433 -19.243 1.00 13.08 192 LEU A C 1
ATOM 1484 O O . LEU A 1 192 ? -13.031 36.478 -18.296 1.00 14.12 192 LEU A O 1
ATOM 1489 N N . GLN A 1 193 ? -11.869 37.518 -19.944 1.00 13.09 193 GLN A N 1
ATOM 1490 C CA . GLN A 1 193 ? -12.269 38.865 -19.621 1.00 14.06 193 GLN A CA 1
ATOM 1491 C C . GLN A 1 193 ? -11.763 39.356 -18.278 1.00 14.15 193 GLN A C 1
ATOM 1492 O O . GLN A 1 193 ? -12.388 40.167 -17.584 1.00 17.12 193 GLN A O 1
ATOM 1498 N N . MET A 1 194 ? -10.588 38.868 -17.924 1.00 14.58 194 MET A N 1
ATOM 1499 C CA . MET A 1 194 ? -9.865 39.327 -16.736 1.00 15.92 194 MET A CA 1
ATOM 1500 C C . MET A 1 194 ? -8.797 40.326 -17.170 1.00 16.33 194 MET A C 1
ATOM 1501 O O . MET A 1 194 ? -7.928 40.000 -17.977 1.00 22.03 194 MET A O 1
ATOM 1506 N N . ASP A 1 195 ? -8.876 41.526 -16.639 1.00 15.34 195 ASP A N 1
ATOM 1507 C CA . ASP A 1 195 ? -7.910 42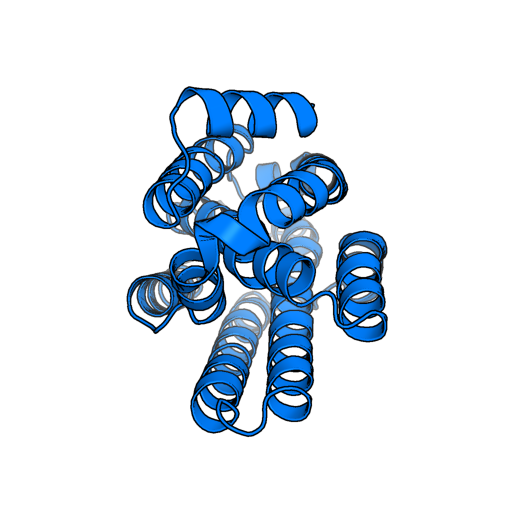.562 -16.978 1.00 15.85 195 ASP A CA 1
ATOM 1508 C C . ASP A 1 195 ? -6.598 42.324 -16.204 1.00 15.16 195 ASP A C 1
ATOM 1509 O O . ASP A 1 195 ? -6.568 42.333 -14.973 1.00 14.18 195 ASP A O 1
ATOM 1514 N N . LYS A 1 196 ? -5.503 42.145 -16.928 1.00 17.26 196 LYS A N 1
ATOM 1515 C CA . LYS A 1 196 ? -4.185 41.940 -16.309 1.00 17.10 196 LYS A CA 1
ATOM 1516 C C . LYS A 1 196 ? -3.834 43.053 -15.333 1.00 16.04 196 LYS A C 1
ATOM 1517 O O . LYS A 1 196 ? -3.277 42.783 -14.264 1.00 15.70 196 LYS A O 1
ATOM 1523 N N . GLU A 1 197 ? -4.126 44.290 -15.709 1.00 16.80 197 GLU A N 1
ATOM 1524 C CA . GLU A 1 197 ? -3.775 45.422 -14.879 1.00 16.96 197 GLU A CA 1
ATOM 1525 C C . GLU A 1 197 ? -4.521 45.412 -13.548 1.00 15.19 197 GLU A C 1
ATOM 1526 O O . GLU A 1 197 ? -3.989 45.821 -12.520 1.00 14.48 197 GLU A O 1
ATOM 1532 N N . ALA A 1 198 ? -5.758 44.934 -13.558 1.00 13.58 198 ALA A N 1
ATOM 1533 C CA . ALA A 1 198 ? -6.508 44.782 -12.325 1.00 12.66 198 ALA A CA 1
ATOM 1534 C C . ALA A 1 198 ? -5.826 43.769 -11.409 1.00 11.50 198 ALA A C 1
ATOM 1535 O O . ALA A 1 198 ? -5.789 43.954 -10.186 1.00 11.72 198 ALA A O 1
ATOM 1537 N N . ILE A 1 199 ? -5.300 42.684 -11.993 1.00 11.67 199 ILE A N 1
ATOM 1538 C CA . ILE A 1 199 ? -4.567 41.710 -11.190 1.00 11.23 199 ILE A CA 1
ATOM 1539 C C . ILE A 1 199 ? -3.297 42.349 -10.577 1.00 11.13 199 ILE A C 1
ATOM 1540 O O . ILE A 1 199 ? -3.029 42.176 -9.381 1.00 11.87 199 ILE A O 1
ATOM 1545 N N . VAL A 1 200 ? -2.554 43.104 -11.389 1.00 11.35 200 VAL A N 1
ATOM 1546 C CA . VAL A 1 200 ? -1.349 43.791 -10.893 1.00 12.25 200 VAL A CA 1
ATOM 1547 C C . VAL A 1 200 ? -1.687 44.666 -9.707 1.00 11.69 200 VAL A C 1
ATOM 1548 O O . VAL A 1 200 ? -1.004 44.660 -8.672 1.00 11.58 200 VAL A O 1
ATOM 1552 N N . GLU A 1 201 ? -2.710 45.492 -9.878 1.00 11.33 201 GLU A N 1
ATOM 1553 C CA . GLU A 1 201 ? -3.092 46.448 -8.833 1.00 11.46 201 GLU A CA 1
ATOM 1554 C C . GLU A 1 201 ? -3.552 45.788 -7.555 1.00 10.63 201 GLU A C 1
ATOM 1555 O O . GLU A 1 201 ? -3.149 46.153 -6.456 1.00 11.25 201 GLU A O 1
ATOM 1561 N N . ASP A 1 202 ? -4.418 44.771 -7.696 1.00 10.81 202 ASP A N 1
ATOM 1562 C CA . ASP A 1 202 ? -4.916 44.035 -6.539 1.00 11.44 202 ASP A CA 1
ATOM 1563 C C . ASP A 1 202 ? -3.766 43.313 -5.807 1.00 10.56 202 ASP A C 1
ATOM 1564 O O . ASP A 1 202 ? -3.714 43.278 -4.581 1.00 11.67 202 ASP A O 1
ATOM 1569 N N A PHE A 1 203 ? -2.869 42.733 -6.583 0.50 10.48 203 PHE A N 1
ATOM 1570 N N B PHE A 1 203 ? -2.872 42.708 -6.601 0.50 9.55 203 PHE A N 1
ATOM 1571 C CA A PHE A 1 203 ? -1.728 42.011 -6.046 0.50 10.73 203 PHE A CA 1
ATOM 1572 C CA B PHE A 1 203 ? -1.701 42.019 -6.008 0.50 9.48 203 PHE A CA 1
ATOM 1573 C C A PHE A 1 203 ? -0.792 42.935 -5.252 0.50 10.94 203 PHE A C 1
ATOM 1574 C C B PHE A 1 203 ? -0.903 43.008 -5.172 0.50 9.24 203 PHE A C 1
ATOM 1575 O O A PHE A 1 203 ? -0.323 42.555 -4.176 0.50 12.90 203 PHE A O 1
ATOM 1576 O O B PHE A 1 203 ? -0.647 42.751 -4.002 0.50 6.99 203 PHE A O 1
ATOM 1591 N N . MET A 1 204 ? -0.532 44.136 -5.775 1.00 10.17 204 MET A N 1
ATOM 1592 C CA . MET A 1 204 ? 0.368 45.036 -5.082 1.00 9.93 204 MET A CA 1
ATOM 1593 C C . MET A 1 204 ? -0.273 45.686 -3.871 1.00 10.31 204 MET A C 1
ATOM 1594 O O . MET A 1 204 ? 0.401 45.866 -2.841 1.00 10.61 204 MET A O 1
ATOM 1599 N N . ILE A 1 205 ? -1.555 46.038 -3.938 1.00 10.08 205 ILE A N 1
ATOM 1600 C CA . ILE A 1 205 ? -2.165 46.656 -2.762 1.00 10.75 205 ILE A CA 1
ATOM 1601 C C . ILE A 1 205 ? -2.220 45.658 -1.603 1.00 11.15 205 ILE A C 1
ATOM 1602 O O . ILE A 1 205 ? -1.986 45.991 -0.431 1.00 11.70 205 ILE A O 1
ATOM 1607 N N . ALA A 1 206 ? -2.526 44.394 -1.917 1.00 11.01 206 ALA A N 1
ATOM 1608 C CA . ALA A 1 206 ? -2.569 43.348 -0.882 1.00 11.43 206 ALA A CA 1
ATOM 1609 C C . ALA A 1 206 ? -1.184 43.041 -0.314 1.00 10.91 206 ALA A C 1
ATOM 1610 O O . ALA A 1 206 ? -1.021 42.890 0.885 1.00 11.39 206 ALA A O 1
ATOM 1612 N N . TYR A 1 207 ? -0.183 43.000 -1.188 1.00 10.79 207 TYR A N 1
ATOM 1613 C CA . TYR A 1 207 ? 1.172 42.702 -0.773 1.00 10.98 207 TYR A CA 1
ATOM 1614 C C . TYR A 1 207 ? 1.689 43.811 0.130 1.00 10.89 207 TYR A C 1
ATOM 1615 O O . TYR A 1 207 ? 2.324 43.551 1.149 1.00 11.69 207 TYR A O 1
ATOM 1624 N N . GLY A 1 208 ? 1.357 45.067 -0.210 1.00 10.90 208 GLY A N 1
ATOM 1625 C CA . GLY A 1 208 ? 1.764 46.181 0.649 1.00 11.77 208 GLY A CA 1
ATOM 1626 C C . GLY A 1 208 ? 1.092 46.148 2.008 1.00 11.10 208 GLY A C 1
ATOM 1627 O O . GLY A 1 208 ? 1.714 46.440 3.035 1.00 12.54 208 GLY A O 1
ATOM 1628 N N . GLU A 1 209 ? -0.205 45.791 2.015 1.00 11.93 209 GLU A N 1
ATOM 1629 C CA . GLU A 1 209 ? -0.922 45.671 3.274 1.00 12.83 209 GLU A CA 1
ATOM 1630 C C . GLU A 1 209 ? -0.276 44.549 4.135 1.00 12.65 209 GLU A C 1
ATOM 1631 O O . GLU A 1 209 ? -0.107 44.712 5.348 1.00 13.76 209 GLU A O 1
ATOM 1637 N N . ALA A 1 210 ? 0.085 43.429 3.516 1.00 12.08 210 ALA A N 1
ATOM 1638 C CA . ALA A 1 210 ? 0.635 42.311 4.262 1.00 12.54 210 ALA A CA 1
ATOM 1639 C C . ALA A 1 210 ? 2.031 42.631 4.784 1.00 12.38 210 ALA A C 1
ATOM 1640 O O . ALA A 1 210 ? 2.385 42.333 5.926 1.00 13.70 210 ALA A O 1
ATOM 1642 N N . LEU A 1 211 ? 2.856 43.225 3.935 1.00 12.14 211 LEU A N 1
ATOM 1643 C CA . LEU A 1 211 ? 4.186 43.647 4.355 1.00 12.90 211 LEU A CA 1
ATOM 1644 C C . LEU A 1 211 ? 4.133 44.698 5.466 1.00 12.68 211 LEU A C 1
ATOM 1645 O O . LEU A 1 211 ? 4.892 44.637 6.431 1.00 13.29 211 LEU A O 1
ATOM 1650 N N . GLY A 1 212 ? 3.190 45.617 5.361 1.00 13.51 212 GLY A N 1
ATOM 1651 C CA . GLY A 1 212 ? 3.034 46.593 6.431 1.00 14.23 212 GLY A CA 1
ATOM 1652 C C . GLY A 1 212 ? 2.621 45.944 7.740 1.00 13.76 212 GLY A C 1
ATOM 1653 O O . GLY A 1 212 ? 3.148 46.294 8.806 1.00 15.91 212 GLY A O 1
ATOM 1654 N N . ASP A 1 213 ? 1.735 44.942 7.674 1.00 13.83 213 ASP A N 1
ATOM 1655 C CA . ASP A 1 213 ? 1.354 44.235 8.889 1.00 15.44 213 ASP A CA 1
ATOM 1656 C C . ASP A 1 213 ? 2.559 43.544 9.533 1.00 14.59 213 ASP A C 1
ATOM 1657 O O . ASP A 1 213 ? 2.697 43.506 10.768 1.00 16.12 213 ASP A O 1
ATOM 1662 N N . ILE A 1 214 ? 3.435 42.974 8.701 1.00 13.28 214 ILE A N 1
ATOM 1663 C CA . ILE A 1 214 ? 4.649 42.338 9.216 1.00 12.92 214 ILE A CA 1
ATOM 1664 C C . ILE A 1 214 ? 5.577 43.335 9.919 1.00 13.25 214 ILE A C 1
ATOM 1665 O O . ILE A 1 214 ? 6.293 42.977 10.856 1.00 14.80 214 ILE A O 1
ATOM 1670 N N . GLY A 1 215 ? 5.587 44.585 9.429 1.00 14.44 215 GLY A N 1
ATOM 1671 C CA . GLY A 1 215 ? 6.288 45.672 10.100 1.00 16.19 215 GLY A CA 1
ATOM 1672 C C . GLY A 1 215 ? 6.982 46.657 9.165 1.00 16.10 215 GLY A C 1
ATOM 1673 O O . GLY A 1 215 ? 7.592 47.627 9.640 1.00 17.72 215 GLY A O 1
ATOM 1674 N N . PHE A 1 216 ? 6.927 46.417 7.862 1.00 14.98 216 PHE A N 1
ATOM 1675 C CA . PHE A 1 216 ? 7.618 47.259 6.895 1.00 15.23 216 PHE A CA 1
ATOM 1676 C C . PHE A 1 216 ? 6.970 48.644 6.757 1.00 15.25 216 PHE A C 1
ATOM 1677 O O . PHE A 1 216 ? 5.747 48.826 6.855 1.00 16.91 216 PHE A O 1
ATOM 1685 N N . SER A 1 217 ? 7.843 49.617 6.508 1.00 15.58 217 SER A N 1
ATOM 1686 C CA . SER A 1 217 ? 7.472 51.003 6.221 1.00 16.30 217 SER A CA 1
ATOM 1687 C C . SER A 1 217 ? 7.135 51.239 4.760 1.00 15.40 217 SER A C 1
ATOM 1688 O O . SER A 1 217 ? 7.370 50.381 3.915 1.00 16.13 217 SER A O 1
ATOM 1691 N N . MET A 1 218 ? 6.643 52.441 4.444 1.00 15.83 218 MET A N 1
ATOM 1692 C CA . MET A 1 218 ? 6.404 52.810 3.048 1.00 15.27 218 MET A CA 1
ATOM 1693 C C . MET A 1 218 ? 7.687 52.762 2.247 1.00 15.70 218 MET A C 1
ATOM 1694 O O . MET A 1 218 ? 7.720 52.250 1.134 1.00 16.33 218 MET A O 1
ATOM 1699 N N . ARG A 1 219 ? 8.761 53.297 2.797 1.00 16.02 219 ARG A N 1
ATOM 1700 C CA . ARG A 1 219 ? 10.034 53.259 2.104 1.00 16.66 219 ARG A CA 1
ATOM 1701 C C . ARG A 1 219 ? 10.433 51.817 1.806 1.00 15.32 219 ARG A C 1
ATOM 1702 O O . ARG A 1 219 ? 10.878 51.494 0.706 1.00 17.00 219 ARG A O 1
ATOM 1710 N N . ASP A 1 220 ? 10.297 50.946 2.800 1.00 15.54 220 ASP A N 1
ATOM 1711 C CA . ASP A 1 220 ? 10.678 49.566 2.621 1.00 15.86 220 ASP A CA 1
ATOM 1712 C C . ASP A 1 220 ? 9.899 48.897 1.493 1.00 14.22 220 ASP A C 1
ATOM 1713 O O . ASP A 1 220 ? 10.486 48.154 0.674 1.00 15.59 220 ASP A O 1
ATOM 1718 N N . VAL A 1 221 ? 8.576 49.097 1.467 1.00 13.70 221 VAL A N 1
ATOM 1719 C CA . VAL A 1 221 ? 7.768 48.449 0.422 1.00 14.50 221 VAL A CA 1
ATOM 1720 C C . VAL A 1 221 ? 8.064 49.007 -0.950 1.00 14.82 221 VAL A C 1
ATOM 1721 O O . VAL A 1 221 ? 8.074 48.256 -1.931 1.00 15.24 221 VAL A O 1
ATOM 1725 N N . MET A 1 222 ? 8.346 50.307 -1.034 1.00 16.31 222 MET A N 1
ATOM 1726 C CA . MET A 1 222 ? 8.759 50.903 -2.303 1.00 18.11 222 MET A CA 1
ATOM 1727 C C . MET A 1 222 ? 10.064 50.307 -2.806 1.00 16.37 222 MET A C 1
ATOM 1728 O O . MET A 1 222 ? 10.211 50.010 -4.003 1.00 16.89 222 MET A O 1
ATOM 1733 N N . LYS A 1 223 ? 11.007 50.100 -1.895 1.00 16.78 223 LYS A N 1
ATOM 1734 C CA . LYS A 1 223 ? 12.250 49.436 -2.290 1.00 16.85 223 LYS A CA 1
ATOM 1735 C C . LYS A 1 223 ? 12.015 47.996 -2.800 1.00 16.56 223 LYS A C 1
ATOM 1736 O O . LYS A 1 223 ? 12.633 47.558 -3.779 1.00 16.73 223 LYS A O 1
ATOM 1742 N N . MET A 1 224 ? 11.099 47.279 -2.166 1.00 14.52 224 MET A N 1
ATOM 1743 C CA . MET A 1 224 ? 10.782 45.903 -2.602 1.00 14.78 224 MET A CA 1
ATOM 1744 C C . MET A 1 224 ? 10.102 45.906 -3.971 1.00 15.33 224 MET A C 1
ATOM 1745 O O . MET A 1 224 ? 10.420 45.079 -4.822 1.00 15.07 224 MET A O 1
ATOM 1750 N N . SER A 1 225 ? 9.199 46.858 -4.222 1.00 15.28 225 SER A N 1
ATOM 1751 C CA . SER A 1 225 ? 8.583 46.944 -5.532 1.00 15.43 225 SER A CA 1
ATOM 1752 C C . SER A 1 225 ? 9.648 47.209 -6.616 1.00 15.78 225 SER A C 1
ATOM 1753 O O . SER A 1 225 ? 9.604 46.613 -7.695 1.00 17.17 225 SER A O 1
ATOM 1756 N N . ALA A 1 226 ? 10.601 48.086 -6.347 1.00 15.74 226 ALA A N 1
ATOM 1757 C CA . ALA A 1 226 ? 11.645 48.383 -7.324 1.00 17.81 226 ALA A CA 1
ATOM 1758 C C . ALA A 1 226 ? 12.472 47.136 -7.681 1.00 17.19 226 ALA A C 1
ATOM 1759 O O . ALA A 1 226 ? 12.900 46.969 -8.816 1.00 21.40 226 ALA A O 1
ATOM 1761 N N . ARG A 1 227 ? 12.638 46.219 -6.728 1.00 18.13 227 ARG A N 1
ATOM 1762 C CA . ARG A 1 227 ? 13.367 44.974 -6.985 1.00 20.04 227 ARG A CA 1
ATOM 1763 C C . ARG A 1 227 ? 12.554 44.023 -7.857 1.00 21.31 227 ARG A C 1
ATOM 1764 O O . ARG A 1 227 ? 13.094 43.145 -8.519 1.00 25.53 227 ARG A O 1
ATOM 1772 N N . GLY A 1 228 ? 11.247 44.183 -7.882 1.00 24.03 228 GLY A N 1
ATOM 1773 C CA . GLY A 1 228 ? 10.419 43.308 -8.702 1.00 24.44 228 GLY A CA 1
ATOM 1774 C C . GLY A 1 228 ? 10.575 43.631 -10.159 1.00 24.55 228 GLY A C 1
ATOM 1775 O O . GLY A 1 228 ? 10.293 42.797 -11.032 1.00 32.85 228 GLY A O 1
ATOM 1776 N N . LEU A 1 229 ? 11.043 44.855 -10.408 1.00 29.92 229 LEU A N 1
ATOM 1777 C CA . LEU A 1 229 ? 11.216 45.410 -11.737 1.00 31.15 229 LEU A CA 1
ATOM 1778 C C . LEU A 1 229 ? 12.534 44.903 -12.313 1.00 39.89 229 LEU A C 1
ATOM 1779 O O . LEU A 1 229 ? 12.909 45.274 -13.436 1.00 42.10 229 LEU A O 1
#

Nearest PDB structures (foldseek):
  5uwz-assembly1_A  TM=1.005E+00  e=8.588E-28  Gloeobacter violaceus PCC 7421
  4z5s-assembly1_A  TM=9.899E-01  e=8.023E-21  Synechocystis sp. PCC 6803 substr. Kazusa
  4quw-assembly1_A  TM=9.918E-01  e=1.708E-20  Synechococcus elongatus PCC 7942 = FACHB-805
  4rc7-assembly1_A  TM=9.744E-01  e=7.410E-20  Synechococcus elongatus PCC 7942 = FACHB-805
  4pgk-assembly1_A  TM=9.859E-01  e=2.461E-19  Prochlorococcus marinus str. MIT 9313

Radius of gyration: 16.89 Å; Cα contacts (8 Å, |Δi|>4): 255; chains: 1; bounding box: 41×35×45 Å

B-factor: mean 18.44, std 9.76, range [6.99, 89.07]